Protein AF-A0A832YR66-F1 (afdb_monomer_lite)

pLDDT: mean 85.73, std 12.36, range [38.5, 96.75]

Organism: NCBI:txid155863

Secondary structure (DSSP, 8-state):
--EEHHHHHHHHHHHTT--BHHHHHHHS-TTHHHHHHHHHHTTSEEEETTEEEE-HHHHHHHHHHTTS-TTSS-SEEE-HHHHHHHHHHHHHS---HHHHHHHHTTTSEETTEE-HHHHHHHHHHHH----EEE-HHHHHHHHHS-SEEEHHHHHHHHHHTT--HHHHHHHHHTT-EEEPPPBTTB-EEEE-HHHHHHHHHHHH-SS--S-EEE-HHHHHHHHHT---HHHHHHTSB-SSSB-HHHHHHHHHHHHHTSPP---PPP---HHHHHHHHHHHHHHHHTTT-TT-PPPHHHHTTT-

Sequence (303 aa):
MFLKKRHLEILKLISKNIHNEELIKSKLPEEFNIRISELFILGFVELTGNDIIFTNVGKKMAELVENLPVEDIPDVFLNSEIIKIMDLLDKTGYVPEDWKNLLVERHLADSNGLTDVGKGILEVYKESHPVVYLTPDILDFVRNMPKIGLYDELITYKNTKKQGDNVLNALQAMRLLNISPKTEEGKAFATTKALNEVLKIASMVPRLSRVLILRKENLEALKGGHYSEEMIDSGFCTEEEITELGHSMINTYNEIGKECKEITPIYILEEEIKVLKTIEIIKEKYETNPEILPTYKEIKKRS

InterPro domains:
  IPR007548 Protein of unknown function DUF505 [PF04458] (1-301)

Foldseek 3Di:
DWDFLLLLVLLLCVVVVPFFQVVSCVVVVPCSVLSVVLCVQQVQWDDDPRGTHGDPLVVLLNVLSNPFPSVQAHRTLDFLALLVLLVCCVPQVDDDPVSQVNCVSNQQADPRTGDPSVVSVNVSVLPTQGKPKDDPLLLVLLLPQDAKDAVVVNVVSCVVVVHDCSSVSSCRSNVQKHWHHADPVGIMIHGFPLSVLSNVLSVVCVDDPDMQIGDPVNLVCLVVLNDDPVCVVSVQAPNGHGDPNVVSSNVSSVRSNDDPPDPDPDDADPVNVLLVVLQVVVCVVCVVPPPDDDDPVVSVVPD

Radius of gyration: 22.62 Å; chains: 1; bounding box: 69×39×55 Å

Structure (mmCIF, N/CA/C/O backbone):
data_AF-A0A832YR66-F1
#
_entry.id   AF-A0A832YR66-F1
#
loop_
_atom_site.group_PDB
_atom_site.id
_atom_site.type_symbol
_atom_site.label_atom_id
_atom_site.label_alt_id
_atom_site.label_comp_id
_atom_site.label_asym_id
_atom_site.label_entity_id
_atom_site.label_seq_id
_atom_site.pdbx_PDB_ins_code
_atom_site.Cartn_x
_atom_site.Cartn_y
_atom_site.Cartn_z
_atom_site.occupancy
_atom_site.B_iso_or_equiv
_atom_site.auth_seq_id
_atom_site.auth_comp_id
_atom_site.auth_asym_id
_atom_site.auth_atom_id
_atom_site.pdbx_PDB_model_num
ATOM 1 N N . MET A 1 1 ? -0.534 2.285 1.973 1.00 88.81 1 MET A N 1
ATOM 2 C CA . MET A 1 1 ? 0.485 1.530 2.736 1.00 88.81 1 MET A CA 1
ATOM 3 C C . MET A 1 1 ? -0.157 0.255 3.243 1.00 88.81 1 MET A C 1
ATOM 5 O O . MET A 1 1 ? -1.328 0.292 3.608 1.00 88.81 1 MET A O 1
ATOM 9 N N . PHE A 1 2 ? 0.586 -0.848 3.244 1.00 93.56 2 PHE A N 1
ATOM 10 C CA . PHE A 1 2 ? 0.136 -2.134 3.766 1.00 93.56 2 PHE A CA 1
ATOM 11 C C . PHE A 1 2 ? 1.294 -2.804 4.505 1.00 93.56 2 PHE A C 1
ATOM 13 O O . PHE A 1 2 ? 2.346 -3.012 3.911 1.00 93.56 2 PHE A O 1
ATOM 20 N N . LEU A 1 3 ? 1.118 -3.128 5.785 1.00 95.38 3 LEU A N 1
ATOM 21 C CA . LEU A 1 3 ? 2.099 -3.849 6.582 1.00 95.38 3 LEU A CA 1
ATOM 22 C C . LEU A 1 3 ? 1.427 -4.950 7.404 1.00 95.38 3 LEU A C 1
ATOM 24 O O . LEU A 1 3 ? 0.488 -4.693 8.149 1.00 95.38 3 LEU A O 1
ATOM 28 N N . LYS A 1 4 ? 1.951 -6.169 7.320 1.00 95.62 4 LYS A N 1
ATOM 29 C CA . LYS A 1 4 ? 1.695 -7.248 8.258 1.00 95.62 4 LYS A CA 1
ATOM 30 C C . LYS A 1 4 ? 2.707 -7.287 9.397 1.00 95.62 4 LYS A C 1
ATOM 32 O O . LYS A 1 4 ? 3.822 -6.782 9.258 1.00 95.62 4 LYS A O 1
ATOM 37 N N . LYS A 1 5 ? 2.353 -8.009 10.457 1.00 94.75 5 LYS A N 1
ATOM 38 C CA . LYS A 1 5 ? 3.235 -8.429 11.550 1.00 94.75 5 LYS A CA 1
ATOM 39 C C . LYS A 1 5 ? 4.587 -8.942 11.040 1.00 94.75 5 LYS A C 1
ATOM 41 O O . LYS A 1 5 ? 5.629 -8.439 11.450 1.00 94.75 5 LYS A O 1
ATOM 46 N N . ARG A 1 6 ? 4.570 -9.843 10.049 1.00 93.94 6 ARG A N 1
ATOM 47 C CA . ARG A 1 6 ? 5.782 -10.415 9.432 1.00 93.94 6 ARG A CA 1
ATOM 48 C C . ARG A 1 6 ? 6.724 -9.361 8.837 1.00 93.94 6 ARG A C 1
ATOM 50 O O . ARG A 1 6 ? 7.936 -9.545 8.879 1.00 93.94 6 ARG A O 1
ATOM 57 N N . HIS A 1 7 ? 6.211 -8.241 8.320 1.00 95.50 7 HIS A N 1
ATOM 58 C CA . HIS A 1 7 ? 7.085 -7.157 7.858 1.00 95.50 7 HIS A CA 1
ATOM 59 C C . HIS A 1 7 ? 7.857 -6.531 9.007 1.00 95.50 7 HIS A C 1
ATOM 61 O O . HIS A 1 7 ? 9.044 -6.273 8.856 1.00 95.50 7 HIS A O 1
ATOM 67 N N . LEU A 1 8 ? 7.207 -6.308 10.150 1.00 95.00 8 LEU A N 1
ATOM 68 C CA . LEU A 1 8 ? 7.867 -5.714 11.310 1.00 95.00 8 LEU A CA 1
ATOM 69 C C . LEU A 1 8 ? 8.971 -6.631 11.837 1.00 95.00 8 LEU A C 1
ATOM 71 O O . LEU A 1 8 ? 10.051 -6.158 12.177 1.00 95.00 8 LEU A O 1
ATOM 75 N N . GLU A 1 9 ? 8.735 -7.943 11.842 1.00 93.19 9 GLU A N 1
ATOM 76 C CA . GLU A 1 9 ? 9.749 -8.940 12.202 1.00 93.19 9 GLU A CA 1
ATOM 77 C C . GLU A 1 9 ? 10.960 -8.884 11.259 1.00 93.19 9 GLU A C 1
ATOM 79 O O . GLU A 1 9 ? 12.100 -8.889 11.724 1.00 93.19 9 GLU A O 1
ATOM 84 N N . ILE A 1 10 ? 10.726 -8.763 9.945 1.00 93.31 10 ILE A N 1
ATOM 85 C CA . ILE A 1 10 ? 11.793 -8.595 8.948 1.00 93.31 10 ILE A CA 1
ATOM 86 C C . ILE A 1 10 ? 12.562 -7.291 9.196 1.00 93.31 10 ILE A C 1
ATOM 88 O O . ILE A 1 10 ? 13.788 -7.333 9.293 1.00 93.31 10 ILE A O 1
ATOM 92 N N . LEU A 1 11 ? 11.872 -6.155 9.369 1.00 93.62 11 LEU A N 1
ATOM 93 C CA . LEU A 1 11 ? 12.506 -4.864 9.672 1.00 93.62 11 LEU A CA 1
ATOM 94 C C . LEU A 1 11 ? 13.390 -4.967 10.928 1.00 93.62 11 LEU A C 1
ATOM 96 O O . LEU A 1 11 ? 14.554 -4.578 10.899 1.00 93.62 11 LEU A O 1
ATOM 100 N N . LYS A 1 12 ? 12.891 -5.584 12.006 1.00 91.94 12 LYS A N 1
ATOM 101 C CA . LYS A 1 12 ? 13.664 -5.801 13.241 1.00 91.94 12 LYS A CA 1
ATOM 102 C C . LYS A 1 12 ? 14.898 -6.677 13.039 1.00 91.94 12 LYS A C 1
ATOM 104 O O . LYS A 1 12 ? 15.911 -6.451 13.698 1.00 91.94 12 LYS A O 1
ATOM 109 N N . LEU A 1 13 ? 14.828 -7.700 12.185 1.00 89.81 13 LEU A N 1
ATOM 110 C CA . LEU A 1 13 ? 15.989 -8.545 11.890 1.00 89.81 13 LEU A CA 1
ATOM 111 C C . LEU A 1 13 ? 17.048 -7.791 11.087 1.00 89.81 13 LEU A C 1
ATOM 113 O O . LEU A 1 13 ? 18.229 -7.907 11.419 1.00 89.81 13 LEU A O 1
ATOM 117 N N . ILE A 1 14 ? 16.639 -6.986 10.104 1.00 88.44 14 ILE A N 1
ATOM 118 C CA . ILE A 1 14 ? 17.564 -6.158 9.317 1.00 88.44 14 ILE A CA 1
ATOM 119 C C . ILE A 1 14 ? 18.265 -5.137 10.228 1.00 88.44 14 ILE A C 1
ATOM 121 O O . ILE A 1 14 ? 19.487 -5.008 10.162 1.00 88.44 14 ILE A O 1
ATOM 125 N N . SER A 1 15 ? 17.541 -4.491 11.155 1.00 85.44 15 SER A N 1
ATOM 126 C CA . SER A 1 15 ? 18.120 -3.541 12.129 1.00 85.44 15 SER A CA 1
ATOM 127 C C . SER A 1 15 ? 19.163 -4.156 13.060 1.00 85.44 15 SER A C 1
ATOM 129 O O . SER A 1 15 ? 20.032 -3.452 13.565 1.00 85.44 15 SER A O 1
ATOM 131 N N . LYS A 1 16 ? 19.142 -5.478 13.260 1.00 83.56 16 LYS A N 1
ATOM 132 C CA . LYS A 1 16 ? 20.162 -6.213 14.029 1.00 83.56 16 LYS A CA 1
ATOM 133 C C . LYS A 1 16 ? 21.406 -6.551 13.188 1.00 83.56 16 LYS A C 1
ATOM 135 O O . LYS A 1 16 ? 22.105 -7.515 13.495 1.00 83.56 16 LYS A O 1
ATOM 140 N N . ASN A 1 17 ? 21.677 -5.764 12.142 1.00 69.94 17 ASN A N 1
ATOM 141 C CA . ASN A 1 17 ? 22.765 -5.918 11.168 1.00 69.94 17 ASN A CA 1
ATOM 142 C C . ASN A 1 17 ? 22.741 -7.241 10.383 1.00 69.94 17 ASN A C 1
ATOM 144 O O . ASN A 1 17 ? 23.784 -7.752 9.971 1.00 69.94 17 ASN A O 1
ATOM 148 N N . ILE A 1 18 ? 21.556 -7.819 10.166 1.00 71.50 18 ILE A N 1
ATOM 149 C CA . ILE A 1 18 ? 21.391 -8.972 9.277 1.00 71.50 18 ILE A CA 1
ATOM 150 C C . ILE A 1 18 ? 20.929 -8.447 7.921 1.00 71.50 18 ILE A C 1
ATOM 152 O O . ILE A 1 18 ? 19.736 -8.316 7.680 1.00 71.50 18 ILE A O 1
ATOM 156 N N . HIS A 1 19 ? 21.877 -8.141 7.040 1.00 78.94 19 HIS A N 1
ATOM 157 C CA . HIS A 1 19 ? 21.576 -7.619 5.699 1.00 78.94 19 HIS A CA 1
ATOM 158 C C . HIS A 1 19 ? 21.453 -8.716 4.638 1.00 78.94 19 HIS A C 1
ATOM 160 O O . HIS A 1 19 ? 20.963 -8.458 3.550 1.00 78.94 19 HIS A O 1
ATOM 166 N N . ASN A 1 20 ? 21.863 -9.944 4.955 1.00 84.69 20 ASN A N 1
ATOM 167 C CA . ASN A 1 20 ? 21.845 -11.056 4.014 1.00 84.69 20 ASN A CA 1
ATOM 168 C C . ASN A 1 20 ? 20.441 -11.673 3.902 1.00 84.69 20 ASN A C 1
ATOM 170 O O . ASN A 1 20 ? 19.913 -12.196 4.888 1.00 84.69 20 ASN A O 1
ATOM 174 N N . GLU A 1 21 ? 19.872 -11.655 2.699 1.00 84.94 21 GLU A N 1
ATOM 175 C CA . GLU A 1 21 ? 18.514 -12.118 2.403 1.00 84.94 21 GLU A CA 1
ATOM 176 C C . GLU A 1 21 ? 18.282 -13.575 2.823 1.00 84.94 21 GLU A C 1
ATOM 178 O O . GLU A 1 21 ? 17.361 -13.868 3.587 1.00 84.94 21 GLU A O 1
ATOM 183 N N . GLU A 1 22 ? 19.156 -14.484 2.392 1.00 85.50 22 GLU A N 1
ATOM 184 C CA . GLU A 1 22 ? 19.060 -15.917 2.693 1.00 85.50 22 GLU A CA 1
ATOM 185 C C . GLU A 1 22 ? 19.132 -16.204 4.201 1.00 85.50 22 GLU A C 1
ATOM 187 O O . GLU A 1 22 ? 18.410 -17.061 4.716 1.00 85.50 22 GLU A O 1
ATOM 192 N N . LEU A 1 23 ? 19.930 -15.438 4.953 1.00 85.44 23 LEU A N 1
ATOM 193 C CA . LEU A 1 23 ? 19.985 -15.569 6.407 1.00 85.44 23 LEU A CA 1
ATOM 194 C C . LEU A 1 23 ? 18.674 -15.128 7.075 1.00 85.44 23 LEU A C 1
ATOM 196 O O . LEU A 1 23 ? 18.221 -15.791 8.011 1.00 85.44 23 LEU A O 1
ATOM 200 N N . ILE A 1 24 ? 18.038 -14.051 6.611 1.00 86.06 24 ILE A N 1
ATOM 201 C CA . ILE A 1 24 ? 16.742 -13.609 7.156 1.00 86.06 24 ILE A CA 1
ATOM 202 C C . ILE A 1 24 ? 15.652 -14.613 6.790 1.00 86.06 24 ILE A C 1
ATOM 204 O O . ILE A 1 24 ? 14.900 -15.053 7.661 1.00 86.06 24 ILE A O 1
ATOM 208 N N . LYS A 1 25 ? 15.619 -15.043 5.531 1.00 89.56 25 LYS A N 1
ATOM 209 C CA . LYS A 1 25 ? 14.696 -16.055 5.016 1.00 89.56 25 LYS A CA 1
ATOM 210 C C . LYS A 1 25 ? 14.813 -17.380 5.763 1.00 89.56 25 LYS A C 1
ATOM 212 O O . LYS A 1 25 ? 13.798 -17.995 6.059 1.00 89.56 25 LYS A O 1
ATOM 217 N N . SER A 1 26 ? 16.019 -17.797 6.155 1.00 89.31 26 SER A N 1
ATOM 218 C CA . SER A 1 26 ? 16.206 -19.003 6.977 1.00 89.31 26 SER A CA 1
ATOM 219 C C . SER A 1 26 ? 15.534 -18.907 8.355 1.00 89.31 26 SER A C 1
ATOM 221 O O . SER A 1 26 ? 15.111 -19.922 8.905 1.00 89.31 26 SER A O 1
ATOM 223 N N . LYS A 1 27 ? 15.408 -17.692 8.907 1.00 89.44 27 LYS A N 1
ATOM 224 C CA . LYS A 1 27 ? 14.763 -17.431 10.204 1.00 89.44 27 LYS A CA 1
ATOM 225 C C . LYS A 1 27 ? 13.258 -17.214 10.075 1.00 89.44 27 LYS A C 1
ATOM 227 O O . LYS A 1 27 ? 12.519 -17.594 10.976 1.00 89.44 27 LYS A O 1
ATOM 232 N N . LEU A 1 28 ? 12.817 -16.598 8.979 1.00 90.06 28 LEU A N 1
ATOM 233 C CA . LEU A 1 28 ? 11.418 -16.277 8.696 1.00 90.06 28 LEU A CA 1
ATOM 234 C C . LEU A 1 28 ? 11.040 -16.761 7.284 1.00 90.06 28 LEU A C 1
ATOM 236 O O . LEU A 1 28 ? 10.852 -15.928 6.404 1.00 90.06 28 LEU A O 1
ATOM 240 N N . PRO A 1 29 ? 10.943 -18.080 7.030 1.00 88.12 29 PRO A N 1
ATOM 241 C CA . PRO A 1 29 ? 10.794 -18.605 5.667 1.00 88.12 29 PRO A CA 1
ATOM 242 C C . PRO A 1 29 ? 9.402 -18.379 5.070 1.00 88.12 29 PRO A C 1
ATOM 244 O O . PRO A 1 29 ? 9.247 -18.272 3.852 1.00 88.12 29 PRO A O 1
ATOM 247 N N . GLU A 1 30 ? 8.377 -18.319 5.915 1.00 87.31 30 GLU A N 1
ATOM 248 C CA . GLU A 1 30 ? 6.987 -18.214 5.485 1.00 87.31 30 GLU A CA 1
ATOM 249 C C . GLU A 1 30 ? 6.711 -16.879 4.795 1.00 87.31 30 GLU A C 1
ATOM 251 O O . GLU A 1 30 ? 6.873 -15.808 5.381 1.00 87.31 30 GLU A O 1
ATOM 256 N N . GLU A 1 31 ? 6.274 -16.963 3.536 1.00 85.81 31 GLU A N 1
ATOM 257 C CA . GLU A 1 31 ? 5.926 -15.821 2.683 1.00 85.81 31 GLU A CA 1
ATOM 258 C C . GLU A 1 31 ? 7.044 -14.779 2.500 1.00 85.81 31 GLU A C 1
ATOM 260 O O . GLU A 1 31 ? 6.784 -13.705 1.959 1.00 85.81 31 GLU A O 1
ATOM 265 N N . PHE A 1 32 ? 8.289 -15.080 2.887 1.00 90.19 32 PHE A N 1
ATOM 266 C CA . PHE A 1 32 ? 9.390 -14.114 2.937 1.00 90.19 32 PHE A CA 1
ATOM 267 C C . PHE A 1 32 ? 9.542 -13.302 1.647 1.00 90.19 32 PHE A C 1
ATOM 269 O O . PHE A 1 32 ? 9.526 -12.076 1.684 1.00 90.19 32 PHE A O 1
ATOM 276 N N . ASN A 1 33 ? 9.594 -13.985 0.499 1.00 89.62 33 ASN A N 1
ATOM 277 C CA . ASN A 1 33 ? 9.766 -13.351 -0.811 1.00 89.62 33 ASN A CA 1
ATOM 278 C C . ASN A 1 33 ? 8.632 -12.361 -1.139 1.00 89.62 33 ASN A C 1
ATOM 280 O O . ASN A 1 33 ? 8.855 -11.335 -1.780 1.00 89.62 33 ASN A O 1
ATOM 284 N N . ILE A 1 34 ? 7.406 -12.652 -0.691 1.00 90.00 34 ILE A N 1
ATOM 285 C CA . ILE A 1 34 ? 6.258 -11.754 -0.868 1.00 90.00 34 ILE A CA 1
ATOM 286 C C . ILE A 1 34 ? 6.436 -10.534 0.037 1.00 90.00 34 ILE A C 1
ATOM 288 O O . ILE A 1 34 ? 6.297 -9.402 -0.416 1.00 90.00 34 ILE A O 1
ATOM 292 N N . ARG A 1 35 ? 6.798 -10.759 1.303 1.00 93.69 35 ARG A N 1
ATOM 293 C CA . ARG A 1 35 ? 6.939 -9.708 2.319 1.00 93.69 35 ARG A CA 1
ATOM 294 C C . ARG A 1 35 ? 8.098 -8.761 2.028 1.00 93.69 35 ARG A C 1
ATOM 296 O O . ARG A 1 35 ? 7.949 -7.551 2.175 1.00 93.69 35 ARG A O 1
ATOM 303 N N . ILE A 1 36 ? 9.228 -9.277 1.553 1.00 92.12 36 ILE A N 1
ATOM 304 C CA . ILE A 1 36 ? 10.354 -8.436 1.145 1.00 92.12 36 ILE A CA 1
ATOM 305 C C . ILE A 1 36 ? 10.024 -7.627 -0.117 1.00 92.12 36 ILE A C 1
ATOM 307 O O . ILE A 1 36 ? 10.365 -6.449 -0.188 1.00 92.12 36 ILE A O 1
ATOM 311 N N . SER A 1 37 ? 9.269 -8.206 -1.060 1.00 90.38 37 SER A N 1
ATOM 312 C CA . SER A 1 37 ? 8.777 -7.472 -2.232 1.00 90.38 37 SER A CA 1
ATOM 313 C C . SER A 1 37 ? 7.817 -6.352 -1.827 1.00 90.38 37 SER A C 1
ATOM 315 O O . SER A 1 37 ? 7.929 -5.241 -2.328 1.00 90.38 37 SER A O 1
ATOM 317 N N . GLU A 1 38 ? 6.904 -6.595 -0.884 1.00 92.62 38 GLU A N 1
ATOM 318 C CA . GLU A 1 38 ? 6.004 -5.563 -0.349 1.00 92.62 38 GLU A CA 1
ATOM 319 C C . GLU A 1 38 ? 6.785 -4.434 0.363 1.00 92.62 38 GLU A C 1
ATOM 321 O O . GLU A 1 38 ? 6.473 -3.259 0.165 1.00 92.62 38 GLU A O 1
ATOM 326 N N . LEU A 1 39 ? 7.850 -4.753 1.113 1.00 93.88 39 LEU A N 1
ATOM 327 C CA . LEU A 1 39 ? 8.756 -3.758 1.714 1.00 93.88 39 LEU A CA 1
ATOM 328 C C . LEU A 1 39 ? 9.538 -2.947 0.666 1.00 93.88 39 LEU A C 1
ATOM 330 O O . LEU A 1 39 ? 9.722 -1.739 0.840 1.00 93.88 39 LEU A O 1
ATOM 334 N N . PHE A 1 40 ? 9.966 -3.588 -0.423 1.00 92.31 40 PHE A N 1
ATOM 335 C CA . PHE A 1 40 ? 10.593 -2.920 -1.566 1.00 92.31 40 PHE A CA 1
ATOM 336 C C . PHE A 1 40 ? 9.607 -1.970 -2.262 1.00 92.31 40 PHE A C 1
ATOM 338 O O . PHE A 1 40 ? 9.937 -0.814 -2.515 1.00 92.31 40 PHE A O 1
ATOM 345 N N . ILE A 1 41 ? 8.362 -2.406 -2.488 1.00 91.56 41 ILE A N 1
ATOM 346 C CA . ILE A 1 41 ? 7.292 -1.577 -3.069 1.00 91.56 41 ILE A CA 1
ATOM 347 C C . ILE A 1 41 ? 7.023 -0.338 -2.213 1.00 91.56 41 ILE A C 1
ATOM 349 O O . ILE A 1 41 ? 6.832 0.752 -2.745 1.00 91.56 41 ILE A O 1
ATOM 353 N N . LEU A 1 42 ? 7.027 -0.477 -0.886 1.00 90.81 42 LEU A N 1
ATOM 354 C CA . LEU A 1 42 ? 6.870 0.655 0.034 1.00 90.81 42 LEU A CA 1
ATOM 355 C C . LEU A 1 42 ? 8.061 1.628 0.018 1.00 90.81 42 LEU A C 1
ATOM 357 O O . LEU A 1 42 ? 7.956 2.710 0.594 1.00 90.81 42 LEU A O 1
ATOM 361 N N . GLY A 1 43 ? 9.173 1.259 -0.622 1.00 89.44 43 GLY A N 1
ATOM 362 C CA . GLY A 1 43 ? 10.406 2.038 -0.642 1.00 89.44 43 GLY A CA 1
ATOM 363 C C . GLY A 1 43 ? 11.164 1.991 0.684 1.00 89.44 43 GLY A C 1
ATOM 364 O O . GLY A 1 43 ? 11.905 2.921 0.987 1.00 89.44 43 GLY A O 1
ATOM 365 N N . PHE A 1 44 ? 10.961 0.960 1.511 1.00 92.56 44 PHE A N 1
ATOM 366 C CA . PHE A 1 44 ? 11.662 0.812 2.796 1.00 92.56 44 PHE A CA 1
ATOM 367 C C . PHE A 1 44 ? 13.006 0.106 2.643 1.00 92.56 44 PHE A C 1
ATOM 369 O O . PHE A 1 44 ? 13.942 0.377 3.395 1.00 92.56 44 PHE A O 1
ATOM 376 N N . VAL A 1 45 ? 13.114 -0.788 1.666 1.00 92.25 45 VAL A N 1
ATOM 377 C CA . VAL A 1 45 ? 14.344 -1.528 1.393 1.00 92.25 45 VAL A CA 1
ATOM 378 C C . VAL A 1 45 ? 14.696 -1.468 -0.083 1.00 92.25 45 VAL A C 1
ATOM 380 O O . VAL A 1 45 ? 13.815 -1.386 -0.936 1.00 92.25 45 VAL A O 1
ATOM 383 N N . GLU A 1 46 ? 15.986 -1.560 -0.366 1.00 89.69 46 GLU A N 1
ATOM 384 C CA . GLU A 1 46 ? 16.543 -1.870 -1.674 1.00 89.69 46 GLU A CA 1
ATOM 385 C C . GLU A 1 46 ? 17.120 -3.283 -1.654 1.00 89.69 46 GLU A C 1
ATOM 387 O O . GLU A 1 46 ? 17.684 -3.724 -0.650 1.00 89.69 46 GLU A O 1
ATOM 392 N N . LEU A 1 47 ? 16.960 -3.984 -2.775 1.00 87.44 47 LEU A N 1
ATOM 393 C CA . LEU A 1 47 ? 17.464 -5.337 -2.973 1.00 87.44 47 LEU A CA 1
ATOM 394 C C . LEU A 1 47 ? 18.627 -5.269 -3.962 1.00 87.44 47 LEU A C 1
ATOM 396 O O . LEU A 1 47 ? 18.423 -4.935 -5.133 1.00 87.44 47 LEU A O 1
ATOM 400 N N . THR A 1 48 ? 19.832 -5.571 -3.483 1.00 83.06 48 THR A N 1
ATOM 401 C CA . THR A 1 48 ? 21.069 -5.524 -4.271 1.00 83.06 48 THR A CA 1
ATOM 402 C C . THR A 1 48 ? 21.760 -6.877 -4.184 1.00 83.06 48 THR A C 1
ATOM 404 O O . THR A 1 48 ? 22.443 -7.189 -3.211 1.00 83.06 48 THR A O 1
ATOM 407 N N . GLY A 1 49 ? 21.572 -7.713 -5.206 1.00 82.06 49 GLY A N 1
ATOM 408 C CA . GLY A 1 49 ? 22.052 -9.093 -5.171 1.00 82.06 49 GLY A CA 1
ATOM 409 C C . GLY A 1 49 ? 21.361 -9.877 -4.056 1.00 82.06 49 GLY A C 1
ATOM 410 O O . GLY A 1 49 ? 20.159 -10.092 -4.130 1.00 82.06 49 GLY A O 1
ATOM 411 N N . ASN A 1 50 ? 22.125 -10.293 -3.044 1.00 84.62 50 ASN A N 1
ATOM 412 C CA . ASN A 1 50 ? 21.618 -11.015 -1.871 1.00 84.62 50 ASN A CA 1
ATOM 413 C C . ASN A 1 50 ? 21.566 -10.136 -0.607 1.00 84.62 50 ASN A C 1
ATOM 415 O O . ASN A 1 50 ? 21.374 -10.654 0.497 1.00 84.62 50 ASN A O 1
ATOM 419 N N . ASP A 1 51 ? 21.799 -8.830 -0.758 1.00 87.62 51 ASP A N 1
ATOM 420 C CA . ASP A 1 51 ? 21.791 -7.866 0.333 1.00 87.62 51 ASP A CA 1
ATOM 421 C C . ASP A 1 51 ? 20.501 -7.038 0.329 1.00 87.62 51 ASP A C 1
ATOM 423 O O . ASP A 1 51 ? 20.025 -6.572 -0.711 1.00 87.62 51 ASP A O 1
ATOM 427 N N . ILE A 1 52 ? 19.967 -6.826 1.530 1.00 90.19 52 ILE A N 1
ATOM 428 C CA . ILE A 1 52 ? 18.809 -5.989 1.825 1.00 90.19 52 ILE A CA 1
ATOM 429 C C . ILE A 1 52 ? 19.304 -4.744 2.559 1.00 90.19 52 ILE A C 1
ATOM 431 O O . ILE A 1 52 ? 19.797 -4.812 3.693 1.00 90.19 52 ILE A O 1
ATOM 435 N N . ILE A 1 53 ? 19.142 -3.589 1.919 1.00 90.56 53 ILE A N 1
ATOM 436 C CA . ILE A 1 53 ? 19.631 -2.303 2.419 1.00 90.56 53 ILE A CA 1
ATOM 437 C C . ILE A 1 53 ? 18.439 -1.421 2.771 1.00 90.56 53 ILE A C 1
ATOM 439 O O . ILE A 1 53 ? 17.516 -1.271 1.976 1.00 90.56 53 ILE A O 1
ATOM 443 N N . PHE A 1 54 ? 18.449 -0.805 3.954 1.00 91.56 54 PHE A N 1
ATOM 444 C CA . PHE A 1 54 ? 17.421 0.173 4.296 1.00 91.56 54 PHE A CA 1
ATOM 445 C C . PHE A 1 54 ? 17.595 1.480 3.530 1.00 91.56 54 PHE A C 1
ATOM 447 O O . PHE A 1 54 ? 18.669 2.088 3.557 1.00 91.56 54 PHE A O 1
ATOM 454 N N . THR A 1 55 ? 16.490 1.979 2.985 1.00 89.50 55 THR A N 1
ATOM 455 C CA . THR A 1 55 ? 16.376 3.386 2.595 1.00 89.50 55 THR A CA 1
ATOM 456 C C . THR A 1 55 ? 16.289 4.270 3.846 1.00 89.50 55 THR A C 1
ATOM 458 O O . THR A 1 55 ? 16.071 3.784 4.958 1.00 89.50 55 THR A O 1
ATOM 461 N N . ASN A 1 56 ? 16.404 5.592 3.693 1.00 88.50 56 ASN A N 1
ATOM 462 C CA . ASN A 1 56 ? 16.239 6.520 4.822 1.00 88.50 56 ASN A CA 1
ATOM 463 C C . ASN A 1 56 ? 14.867 6.375 5.500 1.00 88.50 56 ASN A C 1
ATOM 465 O O . ASN A 1 56 ? 14.771 6.372 6.725 1.00 88.50 56 ASN A O 1
ATOM 469 N N . VAL A 1 57 ? 13.816 6.191 4.698 1.00 88.50 57 VAL A N 1
ATOM 470 C CA . VAL A 1 57 ? 12.453 5.977 5.193 1.00 88.50 57 VAL A CA 1
ATOM 471 C C . VAL A 1 57 ? 12.331 4.614 5.882 1.00 88.50 57 VAL A C 1
ATOM 473 O O . VAL A 1 57 ? 11.696 4.510 6.929 1.00 88.50 57 VAL A O 1
ATOM 476 N N . GLY A 1 58 ? 12.989 3.581 5.347 1.00 91.50 58 GLY A N 1
ATOM 477 C CA . GLY A 1 58 ? 13.059 2.263 5.974 1.00 91.50 58 GLY A CA 1
ATOM 478 C C . GLY A 1 58 ? 13.733 2.276 7.342 1.00 91.50 58 GLY A C 1
ATOM 479 O O . GLY A 1 58 ? 13.216 1.654 8.264 1.00 91.50 58 GLY A O 1
ATOM 480 N N . LYS A 1 59 ? 14.831 3.031 7.504 1.00 92.38 59 LYS A N 1
ATOM 481 C CA . LYS A 1 59 ? 15.498 3.215 8.808 1.00 92.38 59 LYS A CA 1
ATOM 482 C C . LYS A 1 59 ? 14.560 3.859 9.824 1.00 92.38 59 LYS A C 1
ATOM 484 O O . LYS A 1 59 ? 14.370 3.300 10.897 1.00 92.38 59 LYS A O 1
ATOM 489 N N . LYS A 1 60 ? 13.899 4.959 9.442 1.00 92.25 60 LYS A N 1
ATOM 490 C CA . LYS A 1 60 ? 12.911 5.653 10.287 1.00 92.25 60 LYS A CA 1
ATOM 491 C C . LYS A 1 60 ? 11.771 4.714 10.695 1.00 92.25 60 LYS A C 1
ATOM 493 O O . LYS A 1 60 ? 11.416 4.643 11.866 1.00 92.25 60 LYS A O 1
ATOM 498 N N . MET A 1 61 ? 11.240 3.924 9.756 1.00 93.56 61 MET A N 1
ATOM 499 C CA . MET A 1 61 ? 10.229 2.906 10.065 1.00 93.56 61 MET A CA 1
ATOM 500 C C . MET A 1 61 ? 10.761 1.846 11.038 1.00 93.56 61 MET A C 1
ATOM 502 O O . MET A 1 61 ? 10.053 1.454 11.962 1.00 93.56 61 MET A O 1
ATOM 506 N N . ALA A 1 62 ? 11.988 1.368 10.835 1.00 93.12 62 ALA A N 1
ATOM 507 C CA . ALA A 1 62 ? 12.584 0.324 11.657 1.00 93.12 62 ALA A CA 1
ATOM 508 C C . ALA A 1 62 ? 12.842 0.790 13.102 1.00 93.12 62 ALA A C 1
ATOM 510 O O . ALA A 1 62 ? 12.588 0.026 14.031 1.00 93.12 62 ALA A O 1
ATOM 511 N N . GLU A 1 63 ? 13.267 2.042 13.287 1.00 93.62 63 GLU A N 1
ATOM 512 C CA . GLU A 1 63 ? 13.409 2.699 14.596 1.00 93.62 63 GLU A CA 1
ATOM 513 C C . GLU A 1 63 ? 12.061 2.795 15.326 1.00 93.62 63 GLU A C 1
ATOM 515 O O . GLU A 1 63 ? 11.954 2.420 16.493 1.00 93.62 63 GLU A O 1
ATOM 520 N N . LEU A 1 64 ? 10.998 3.214 14.627 1.00 92.56 64 LEU A N 1
ATOM 521 C CA . LEU A 1 64 ? 9.655 3.336 15.209 1.00 92.56 64 LEU A CA 1
ATOM 522 C C . LEU A 1 64 ? 9.102 2.001 15.719 1.00 92.56 64 LEU A C 1
ATOM 524 O O . LEU A 1 64 ? 8.378 1.970 16.714 1.00 92.56 64 LEU A O 1
ATOM 528 N N . VAL A 1 65 ? 9.420 0.895 15.042 1.00 90.75 65 VAL A N 1
ATOM 529 C CA . VAL A 1 65 ? 8.881 -0.428 15.391 1.00 90.75 65 VAL A CA 1
ATOM 530 C C . VAL A 1 65 ? 9.808 -1.253 16.272 1.00 90.75 65 VAL A C 1
ATOM 532 O O . VAL A 1 65 ? 9.389 -2.317 16.720 1.00 90.75 65 VAL A O 1
ATOM 535 N N . GLU A 1 66 ? 11.029 -0.793 16.560 1.00 88.62 66 GLU A N 1
ATOM 536 C CA . GLU A 1 66 ? 12.051 -1.547 17.301 1.00 88.62 66 GLU A CA 1
ATOM 537 C C . GLU A 1 66 ? 11.513 -2.098 18.631 1.00 88.62 66 GLU A C 1
ATOM 539 O O . GLU A 1 66 ? 11.607 -3.302 18.901 1.00 88.62 66 GLU A O 1
ATOM 544 N N . ASN A 1 67 ? 10.846 -1.237 19.402 1.00 84.75 67 ASN A N 1
ATOM 545 C CA . ASN A 1 67 ? 10.312 -1.552 20.729 1.00 84.75 67 ASN A CA 1
ATOM 546 C C . ASN A 1 67 ? 8.847 -2.006 20.724 1.00 84.75 67 ASN A C 1
ATOM 548 O O . ASN A 1 67 ? 8.289 -2.295 21.779 1.00 84.75 67 ASN A O 1
ATOM 552 N N . LEU A 1 68 ? 8.210 -2.082 19.554 1.00 91.06 68 LEU A N 1
ATOM 553 C CA . LEU A 1 68 ? 6.809 -2.479 19.455 1.00 91.06 68 LEU A CA 1
ATOM 554 C C . LEU A 1 68 ? 6.668 -3.983 19.764 1.00 91.06 68 LEU A C 1
ATOM 556 O O . LEU A 1 68 ? 7.412 -4.767 19.168 1.00 91.06 68 LEU A O 1
ATOM 560 N N . PRO A 1 69 ? 5.768 -4.422 20.661 1.00 89.94 69 PRO A N 1
ATOM 561 C CA . PRO A 1 69 ? 5.556 -5.844 20.934 1.00 89.94 69 PRO A CA 1
ATOM 562 C C . PRO A 1 69 ? 4.818 -6.488 19.754 1.00 89.94 69 PRO A C 1
ATOM 564 O O . PRO A 1 69 ? 3.594 -6.479 19.659 1.00 89.94 69 PRO A O 1
ATOM 567 N N . VAL A 1 70 ? 5.582 -7.012 18.794 1.00 87.75 70 VAL A N 1
ATOM 568 C CA . VAL A 1 70 ? 5.057 -7.565 17.533 1.00 87.75 70 VAL A CA 1
ATOM 569 C C . VAL A 1 70 ? 4.225 -8.828 17.796 1.00 87.75 70 VAL A C 1
ATOM 571 O O . VAL A 1 70 ? 3.371 -9.211 17.000 1.00 87.75 70 VAL A O 1
ATOM 574 N N . GLU A 1 71 ? 4.439 -9.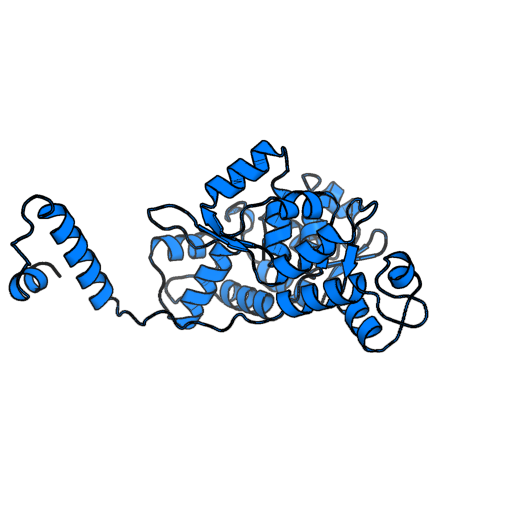476 18.933 1.00 86.94 71 GLU A N 1
ATOM 575 C CA . GLU A 1 71 ? 3.685 -10.623 19.415 1.00 86.94 71 GLU A CA 1
ATOM 576 C C . GLU A 1 71 ? 2.206 -10.286 19.645 1.00 86.94 71 GLU A C 1
ATOM 578 O O . GLU A 1 71 ? 1.363 -11.101 19.266 1.00 86.94 71 GLU A O 1
ATOM 583 N N . ASP A 1 72 ? 1.918 -9.076 20.132 1.00 90.00 72 ASP A N 1
ATOM 584 C CA . ASP A 1 72 ? 0.610 -8.660 20.657 1.00 90.00 72 ASP A CA 1
ATOM 585 C C . ASP A 1 72 ? -0.272 -7.920 19.634 1.00 90.00 72 ASP A C 1
ATOM 587 O O . ASP A 1 72 ? -1.425 -7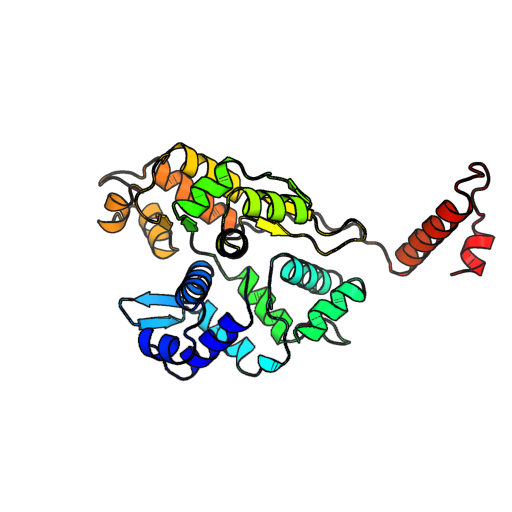.604 19.920 1.00 90.00 72 ASP A O 1
ATOM 591 N N . ILE A 1 73 ? 0.240 -7.665 18.426 1.00 93.88 73 ILE A N 1
ATOM 592 C CA . ILE A 1 73 ? -0.502 -6.964 17.369 1.00 93.88 73 ILE A CA 1
ATOM 593 C C . ILE A 1 73 ? -1.238 -7.921 16.413 1.00 93.88 73 ILE A C 1
ATOM 595 O O . ILE A 1 73 ? -0.798 -9.058 16.195 1.00 93.88 73 ILE A O 1
ATOM 599 N N . PRO A 1 74 ? -2.311 -7.453 15.744 1.00 94.31 74 PRO A N 1
ATOM 600 C CA . PRO A 1 74 ? -2.976 -8.203 14.678 1.00 94.31 74 PRO A CA 1
ATOM 601 C C . PRO A 1 74 ? -2.048 -8.543 13.497 1.00 94.31 74 PRO A C 1
ATOM 603 O O . PRO A 1 74 ? -1.116 -7.795 13.197 1.00 94.31 74 PRO A O 1
ATOM 606 N N . ASP A 1 75 ? -2.359 -9.619 12.751 1.00 94.25 75 ASP A N 1
ATOM 607 C CA . ASP A 1 75 ? -1.584 -10.018 11.555 1.00 94.25 75 ASP A CA 1
ATOM 608 C C . ASP A 1 75 ? -1.463 -8.872 10.545 1.00 94.25 75 ASP A C 1
ATOM 610 O O . ASP A 1 75 ? -0.371 -8.579 10.067 1.00 94.25 75 ASP A O 1
ATOM 614 N N . VAL A 1 76 ? -2.570 -8.180 10.256 1.00 94.75 76 VAL A N 1
ATOM 615 C CA . VAL A 1 76 ? -2.553 -6.936 9.477 1.00 94.75 76 VAL A CA 1
ATOM 616 C C . VAL A 1 76 ? -2.356 -5.765 10.434 1.00 94.75 76 VAL A C 1
ATOM 618 O O . VAL A 1 76 ? -3.296 -5.297 11.087 1.00 94.75 76 VAL A O 1
ATOM 621 N N . PHE A 1 77 ? -1.116 -5.286 10.481 1.00 96.06 77 PHE A N 1
ATOM 622 C CA . PHE A 1 77 ? -0.709 -4.155 11.298 1.00 96.06 77 PHE A CA 1
ATOM 623 C C . PHE A 1 77 ? -1.177 -2.830 10.690 1.00 96.06 77 PHE A C 1
ATOM 625 O O . PHE A 1 77 ? -1.879 -2.077 11.347 1.00 96.06 77 PHE A O 1
ATOM 632 N N . LEU A 1 78 ? -0.883 -2.564 9.416 1.00 95.19 78 LEU A N 1
ATOM 633 C CA . LEU A 1 78 ? -1.346 -1.370 8.706 1.00 95.19 78 LEU A CA 1
ATOM 634 C C . LEU A 1 78 ? -1.970 -1.750 7.370 1.00 95.19 78 LEU A C 1
ATOM 636 O O . LEU A 1 78 ? -1.470 -2.602 6.641 1.00 95.19 78 LEU A O 1
ATOM 640 N N . ASN A 1 79 ? -3.033 -1.054 7.010 1.00 94.56 79 ASN A N 1
ATOM 641 C CA . ASN A 1 79 ? -3.617 -1.053 5.677 1.00 94.56 79 ASN A CA 1
ATOM 642 C C . ASN A 1 79 ? -4.135 0.369 5.390 1.00 94.56 79 ASN A C 1
ATOM 644 O O . ASN A 1 79 ? -3.995 1.269 6.224 1.00 94.56 79 ASN A O 1
ATOM 648 N N . SER A 1 80 ? -4.743 0.599 4.228 1.00 91.38 80 SER A N 1
ATOM 649 C CA . SER A 1 80 ? -5.282 1.929 3.905 1.00 91.38 80 SER A CA 1
ATOM 650 C C . SER A 1 80 ? -6.369 2.405 4.881 1.00 91.38 80 SER A C 1
ATOM 652 O O . SER A 1 80 ? -6.477 3.604 5.118 1.00 91.38 80 SER A O 1
ATOM 654 N N . GLU A 1 81 ? -7.149 1.485 5.455 1.00 94.19 81 GLU A N 1
ATOM 655 C CA . GLU A 1 81 ? -8.185 1.796 6.448 1.00 94.19 81 GLU A CA 1
ATOM 656 C C . GLU A 1 81 ? -7.557 2.337 7.738 1.00 94.19 81 GLU A C 1
ATOM 658 O O . GLU A 1 81 ? -7.933 3.416 8.186 1.00 94.19 81 GLU A O 1
ATOM 663 N N . ILE A 1 82 ? -6.557 1.645 8.293 1.00 96.31 82 ILE A N 1
ATOM 664 C CA . ILE A 1 82 ? -5.881 2.061 9.528 1.00 96.31 82 ILE A CA 1
ATOM 665 C C . ILE A 1 82 ? -5.197 3.415 9.336 1.00 96.31 82 ILE A C 1
ATOM 667 O O . ILE A 1 82 ? -5.374 4.307 10.163 1.00 96.31 82 ILE A O 1
ATOM 671 N N . ILE A 1 83 ? -4.507 3.617 8.207 1.00 94.56 83 ILE A N 1
ATOM 672 C CA . ILE A 1 83 ? -3.911 4.919 7.870 1.00 94.56 83 ILE A CA 1
ATOM 673 C C . ILE A 1 83 ? -4.982 6.010 7.809 1.00 94.56 83 ILE A C 1
ATOM 675 O O . ILE A 1 83 ? -4.751 7.118 8.288 1.00 94.56 83 ILE A O 1
ATOM 679 N N . LYS A 1 84 ? -6.167 5.711 7.260 1.00 92.25 84 LYS A N 1
ATOM 680 C CA . LYS A 1 84 ? -7.243 6.699 7.186 1.00 92.25 84 LYS A CA 1
ATOM 681 C C . LYS A 1 84 ? -7.818 7.042 8.558 1.00 92.25 84 LYS A C 1
ATOM 683 O O . LYS A 1 84 ? -8.102 8.211 8.802 1.00 92.25 84 LYS A O 1
ATOM 688 N N . ILE A 1 85 ? -7.969 6.059 9.444 1.00 94.56 85 ILE A N 1
ATOM 689 C CA . ILE A 1 85 ? -8.410 6.286 10.828 1.00 94.56 85 ILE A CA 1
ATOM 690 C C . ILE A 1 85 ? -7.379 7.145 11.573 1.00 94.56 85 ILE A C 1
ATOM 692 O O . ILE A 1 85 ? -7.763 8.107 12.233 1.00 94.56 85 ILE A O 1
ATOM 696 N N . MET A 1 86 ? -6.082 6.852 11.427 1.00 95.69 86 MET A N 1
ATOM 697 C CA . MET A 1 86 ? -5.007 7.653 12.028 1.00 95.69 86 MET A CA 1
ATOM 698 C C . MET A 1 86 ? -5.012 9.095 11.516 1.00 95.69 86 MET A C 1
ATOM 700 O O . MET A 1 86 ? -4.965 10.019 12.317 1.00 95.69 86 MET A O 1
ATOM 704 N N . ASP A 1 87 ? -5.113 9.289 10.198 1.00 92.44 87 ASP A N 1
ATOM 705 C CA . ASP A 1 87 ? -5.187 10.612 9.564 1.00 92.44 87 ASP A CA 1
ATOM 706 C C . ASP A 1 87 ? -6.384 11.430 10.070 1.00 92.44 87 ASP A C 1
ATOM 708 O O . ASP A 1 87 ? -6.260 12.626 10.322 1.00 92.44 87 ASP A O 1
ATOM 712 N N . LEU A 1 88 ? -7.543 10.788 10.253 1.00 90.94 88 LEU A N 1
ATOM 713 C CA . LEU A 1 88 ? -8.716 11.437 10.837 1.00 90.94 88 LEU A CA 1
ATOM 714 C C . LEU A 1 88 ? -8.458 11.837 12.289 1.00 90.94 88 LEU A C 1
ATOM 716 O O . LEU A 1 88 ? -8.667 12.997 12.624 1.00 90.94 88 LEU A O 1
ATOM 720 N N . LEU A 1 89 ? -7.955 10.920 13.120 1.00 92.88 89 LEU A N 1
ATOM 721 C CA . LEU A 1 89 ? -7.665 11.197 14.527 1.00 92.88 89 LEU A CA 1
ATOM 722 C C . LEU A 1 89 ? -6.639 12.330 14.699 1.00 92.88 89 LEU A C 1
ATOM 724 O O . LEU A 1 89 ? -6.840 13.192 15.548 1.00 92.88 89 LEU A O 1
ATOM 728 N N . ASP A 1 90 ? -5.584 12.357 13.879 1.00 92.25 90 ASP A N 1
ATOM 729 C CA . ASP A 1 90 ? -4.555 13.412 13.869 1.00 92.25 90 ASP A CA 1
ATOM 730 C C . ASP A 1 90 ? -5.154 14.795 13.564 1.00 92.25 90 ASP A C 1
ATOM 732 O O . ASP A 1 90 ? -4.804 15.793 14.191 1.00 92.25 90 ASP A O 1
ATOM 736 N N . LYS A 1 91 ? -6.101 14.854 12.620 1.00 87.44 91 LYS A N 1
ATOM 737 C CA . LYS A 1 91 ? -6.697 16.109 12.138 1.00 87.44 91 LYS A CA 1
ATOM 738 C C . LYS A 1 91 ? -7.845 16.625 12.993 1.00 87.44 91 LYS A C 1
ATOM 740 O O . LYS A 1 91 ? -7.976 17.833 13.171 1.00 87.44 91 LYS A O 1
ATOM 745 N N . THR A 1 92 ? -8.727 15.739 13.443 1.00 85.62 92 THR A N 1
ATOM 746 C CA . THR A 1 92 ? -9.977 16.121 14.120 1.00 85.62 92 THR A CA 1
ATOM 747 C C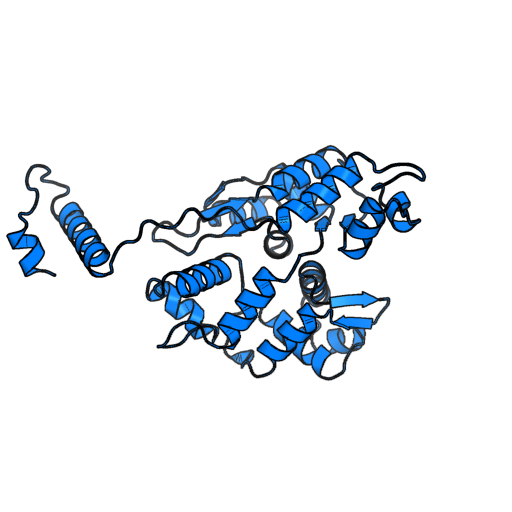 . THR A 1 92 ? -9.895 15.963 15.633 1.00 85.62 92 THR A C 1
ATOM 749 O O . THR A 1 92 ? -10.745 16.499 16.340 1.00 85.62 92 THR A O 1
ATOM 752 N N . GLY A 1 93 ? -8.918 15.204 16.138 1.00 85.94 93 GLY A N 1
ATOM 753 C CA . GLY A 1 93 ? -8.864 14.779 17.536 1.00 85.94 93 GLY A CA 1
ATOM 754 C C . GLY A 1 93 ? -9.926 13.738 17.906 1.00 85.94 93 GLY A C 1
ATOM 755 O O . GLY A 1 93 ? -10.029 13.377 19.076 1.00 85.94 93 GLY A O 1
ATOM 756 N N . TYR A 1 94 ? -10.714 13.244 16.940 1.00 86.19 94 TYR A N 1
ATOM 757 C CA . TYR A 1 94 ? -11.829 12.338 17.201 1.00 86.19 94 TYR A CA 1
ATOM 758 C C . TYR A 1 94 ? -12.042 11.296 16.098 1.00 86.19 94 TYR A C 1
ATOM 760 O O . TYR A 1 94 ? -12.154 11.617 14.913 1.00 86.19 94 TYR A O 1
ATOM 768 N N . VAL A 1 95 ? -12.211 10.044 16.522 1.00 90.00 95 VAL A N 1
ATOM 769 C CA . VAL A 1 95 ? -12.753 8.940 15.721 1.00 90.00 95 VAL A CA 1
ATOM 770 C C . VAL A 1 95 ? -13.715 8.120 16.592 1.00 90.00 95 VAL A C 1
ATOM 772 O O . VAL A 1 95 ? -13.560 8.127 17.815 1.00 90.00 95 VAL A O 1
ATOM 775 N N . PRO A 1 96 ? -14.692 7.403 16.005 1.00 90.12 96 PRO A N 1
ATOM 776 C CA . PRO A 1 96 ? -15.544 6.469 16.739 1.00 90.12 96 PRO A CA 1
ATOM 777 C C . PRO A 1 96 ? -14.741 5.478 17.591 1.00 90.12 96 PRO A C 1
ATOM 779 O O . PRO A 1 96 ? -13.666 5.039 17.183 1.00 90.12 96 PRO A O 1
ATOM 782 N N . GLU A 1 97 ? -15.294 5.076 18.738 1.00 89.38 97 GLU A N 1
ATOM 783 C CA . GLU A 1 97 ? -14.599 4.216 19.707 1.00 89.38 97 GLU A CA 1
ATOM 784 C C . GLU A 1 97 ? -14.148 2.881 19.099 1.00 89.38 97 GLU A C 1
ATOM 786 O O . GLU A 1 97 ? -13.019 2.453 19.314 1.00 89.38 97 GLU A O 1
ATOM 791 N N . ASP A 1 98 ? -14.972 2.267 18.246 1.00 90.88 98 ASP A N 1
ATOM 792 C CA . ASP A 1 98 ? -14.608 1.029 17.548 1.00 90.88 98 ASP A CA 1
ATOM 793 C C . ASP A 1 98 ? -13.363 1.206 16.669 1.00 90.88 98 ASP A C 1
ATOM 795 O O . ASP A 1 98 ? -12.505 0.328 16.608 1.00 90.88 98 ASP A O 1
ATOM 799 N N . TRP A 1 99 ? -13.221 2.362 16.014 1.00 94.50 99 TRP A N 1
ATOM 800 C CA . TRP A 1 99 ? -12.040 2.684 15.213 1.00 94.50 99 TRP A CA 1
ATOM 801 C C . TRP A 1 99 ? -10.841 3.035 16.095 1.00 94.50 99 TRP A C 1
ATOM 803 O O . TRP A 1 99 ? -9.713 2.673 15.764 1.00 94.50 99 TRP A O 1
ATOM 813 N N . LYS A 1 100 ? -11.069 3.702 17.233 1.00 94.81 100 LYS A N 1
ATOM 814 C CA . LYS A 1 100 ? -10.022 3.975 18.224 1.00 94.81 100 LYS A CA 1
ATOM 815 C C . LYS A 1 100 ? -9.448 2.674 18.783 1.00 94.81 100 LYS A C 1
ATOM 817 O O . LYS A 1 100 ? -8.229 2.534 18.839 1.00 94.81 100 LYS A O 1
ATOM 822 N N . ASN A 1 101 ? -10.297 1.698 19.097 1.00 94.81 101 ASN A N 1
ATOM 823 C CA . ASN A 1 101 ? -9.890 0.375 19.572 1.00 94.81 101 ASN A CA 1
ATOM 824 C C . ASN A 1 101 ? -8.979 -0.348 18.569 1.00 94.81 101 ASN A C 1
ATOM 826 O O . ASN A 1 101 ? -7.979 -0.933 18.980 1.00 94.81 101 ASN A O 1
ATOM 830 N N . LEU A 1 102 ? -9.240 -0.219 17.259 1.00 95.62 102 LEU A N 1
ATOM 831 C CA . LEU A 1 102 ? -8.343 -0.734 16.211 1.00 95.62 102 LEU A CA 1
ATOM 832 C C . LEU A 1 102 ? -6.948 -0.086 16.248 1.00 95.62 102 LEU A C 1
ATOM 834 O O . LEU A 1 102 ? -5.959 -0.726 15.892 1.00 95.62 102 LEU A O 1
ATOM 838 N N . LEU A 1 103 ? -6.833 1.183 16.637 1.00 96.75 103 LEU A N 1
ATOM 839 C CA . LEU A 1 103 ? -5.529 1.832 16.784 1.00 96.75 103 LEU A CA 1
ATOM 840 C C . LEU A 1 103 ? -4.835 1.422 18.088 1.00 96.75 103 LEU A C 1
ATOM 842 O O . LEU A 1 103 ? -3.624 1.200 18.088 1.00 96.75 103 LEU A O 1
ATOM 846 N N . VAL A 1 104 ? -5.593 1.287 19.178 1.00 96.38 104 VAL A N 1
ATOM 847 C CA . VAL A 1 104 ? -5.081 0.880 20.497 1.00 96.38 104 VAL A CA 1
ATOM 848 C C . VAL A 1 104 ? -4.520 -0.543 20.460 1.00 96.38 104 VAL A C 1
ATOM 850 O O . VAL A 1 104 ? -3.402 -0.750 20.923 1.00 96.38 104 VAL A O 1
ATOM 853 N N . GLU A 1 105 ? -5.211 -1.504 19.832 1.00 95.38 105 GLU A N 1
ATOM 854 C CA . GLU A 1 105 ? -4.716 -2.891 19.679 1.00 95.38 105 GLU A CA 1
ATOM 855 C C . GLU A 1 105 ? -3.417 -2.987 18.856 1.00 95.38 105 GLU A C 1
ATOM 857 O O . GLU A 1 105 ? -2.727 -4.000 18.870 1.00 95.38 105 GLU A O 1
ATOM 862 N N . ARG A 1 106 ? -3.077 -1.923 18.120 1.00 96.00 106 ARG A N 1
ATOM 863 C CA . ARG A 1 106 ? -1.848 -1.797 17.325 1.00 96.00 106 ARG A CA 1
ATOM 864 C C . ARG A 1 106 ? -0.799 -0.908 17.995 1.00 96.00 106 ARG A C 1
ATOM 866 O O . ARG A 1 106 ? 0.227 -0.634 17.382 1.00 96.00 106 ARG A O 1
ATOM 873 N N . HIS A 1 107 ? -1.047 -0.418 19.210 1.00 96.00 107 HIS A N 1
ATOM 874 C CA . HIS A 1 107 ? -0.205 0.568 19.902 1.00 96.00 107 HIS A CA 1
ATOM 875 C C . HIS A 1 107 ? -0.020 1.898 19.137 1.00 96.00 107 HIS A C 1
ATOM 877 O O . HIS A 1 107 ? 0.950 2.627 19.355 1.00 96.00 107 HIS A O 1
ATOM 883 N N . LEU A 1 108 ? -0.952 2.237 18.241 1.00 96.44 108 LEU A N 1
ATOM 884 C CA . LEU A 1 108 ? -0.918 3.454 17.416 1.00 96.44 108 LEU A CA 1
ATOM 885 C C . LEU A 1 108 ? -1.645 4.632 18.075 1.00 96.44 108 LEU A C 1
ATOM 887 O O . LEU A 1 108 ? -1.424 5.779 17.690 1.00 96.44 108 LEU A O 1
ATOM 891 N N . ALA A 1 109 ? -2.510 4.360 19.053 1.00 96.75 109 ALA A N 1
ATOM 892 C CA . ALA A 1 109 ? -3.237 5.367 19.814 1.00 96.75 109 ALA A CA 1
ATOM 893 C C . ALA A 1 109 ? -3.387 4.967 21.287 1.00 96.75 109 ALA A C 1
ATOM 895 O O . ALA A 1 109 ? -3.312 3.787 21.632 1.00 96.75 109 ALA A O 1
ATOM 896 N N . ASP A 1 110 ? -3.630 5.958 22.137 1.00 94.56 110 ASP A N 1
ATOM 897 C CA . ASP A 1 110 ? -3.947 5.818 23.555 1.00 94.56 110 ASP A CA 1
ATOM 898 C C . ASP A 1 110 ? -5.101 6.763 23.964 1.00 94.56 110 ASP A C 1
ATOM 900 O O . ASP A 1 110 ? -5.883 7.245 23.132 1.00 94.56 110 ASP A O 1
ATOM 904 N N . SER A 1 111 ? -5.259 7.020 25.266 1.00 89.50 111 SER A N 1
ATOM 905 C CA . SER A 1 111 ? -6.286 7.933 25.779 1.00 89.50 111 SER A CA 1
ATOM 906 C C . SER A 1 111 ? -6.144 9.368 25.260 1.00 89.50 111 SER A C 1
ATOM 908 O O . SER A 1 111 ? -7.153 10.062 25.168 1.00 89.50 111 SER A O 1
ATOM 910 N N . ASN A 1 112 ? -4.931 9.793 24.900 1.00 89.44 112 ASN A N 1
ATOM 911 C CA . ASN A 1 112 ? -4.572 11.155 24.509 1.00 89.44 112 ASN A CA 1
ATOM 912 C C . ASN A 1 112 ? -4.532 11.365 22.984 1.00 89.44 112 ASN A C 1
ATOM 914 O O . ASN A 1 112 ? -4.252 12.477 22.537 1.00 89.44 112 ASN A O 1
ATOM 918 N N . GLY A 1 113 ? -4.805 10.332 22.183 1.00 93.25 113 GLY A N 1
ATOM 919 C CA . GLY A 1 113 ? -4.781 10.395 20.719 1.00 93.25 113 GLY A CA 1
ATOM 920 C C . GLY A 1 113 ? -3.731 9.458 20.132 1.00 93.25 113 GLY A C 1
ATOM 921 O O . GLY A 1 113 ? -3.551 8.354 20.632 1.00 93.25 113 GLY A O 1
ATOM 922 N N . LEU A 1 114 ? -3.062 9.863 19.048 1.00 96.44 114 LEU A N 1
ATOM 923 C CA . LEU A 1 114 ? -1.987 9.062 18.453 1.00 96.44 114 LEU A CA 1
ATOM 924 C C . LEU A 1 114 ? -0.748 9.021 19.358 1.00 96.44 114 LEU A C 1
ATOM 926 O O . LEU A 1 114 ? -0.285 10.065 19.829 1.00 96.44 114 LEU A O 1
ATOM 930 N N . THR A 1 115 ? -0.177 7.826 19.525 1.00 95.81 115 THR A N 1
ATOM 931 C CA . THR A 1 115 ? 1.121 7.621 20.188 1.00 95.81 115 THR A CA 1
ATOM 932 C C . THR A 1 115 ? 2.262 8.169 19.325 1.00 95.81 115 THR A C 1
ATOM 934 O O . THR A 1 115 ? 2.068 8.476 18.146 1.00 95.81 115 THR A O 1
ATOM 937 N N . ASP A 1 116 ? 3.479 8.249 19.868 1.00 94.75 116 ASP A N 1
ATOM 938 C CA . ASP A 1 116 ? 4.664 8.647 19.088 1.00 94.75 116 ASP A CA 1
ATOM 939 C C . ASP A 1 116 ? 4.920 7.695 17.910 1.00 94.75 116 ASP A C 1
ATOM 941 O O . ASP A 1 116 ? 5.247 8.138 16.809 1.00 94.75 116 ASP A O 1
ATOM 945 N N . VAL A 1 117 ? 4.669 6.395 18.105 1.00 94.81 117 VAL A N 1
ATOM 946 C CA . VAL A 1 117 ? 4.714 5.393 17.030 1.00 94.81 117 VAL A CA 1
ATOM 947 C C . VAL A 1 117 ? 3.652 5.692 15.972 1.00 94.81 117 VAL A C 1
ATOM 949 O O . VAL A 1 117 ? 3.956 5.694 14.780 1.00 94.81 117 VAL A O 1
ATOM 952 N N . GLY A 1 118 ? 2.416 5.992 16.387 1.00 95.69 118 GLY A N 1
ATOM 953 C CA . GLY A 1 118 ? 1.335 6.363 15.473 1.00 95.69 118 GLY A CA 1
ATOM 954 C C . GLY A 1 118 ? 1.660 7.611 14.647 1.00 95.69 118 GLY A C 1
ATOM 955 O O . GLY A 1 118 ? 1.535 7.595 13.422 1.00 95.69 118 GLY A O 1
ATOM 956 N N . LYS A 1 119 ? 2.142 8.676 15.292 1.00 95.56 119 LYS A N 1
ATOM 957 C CA . LYS A 1 119 ? 2.547 9.920 14.616 1.00 95.56 119 LYS A CA 1
ATOM 958 C C . LYS A 1 119 ? 3.711 9.691 13.657 1.00 95.56 119 LYS A C 1
ATOM 960 O O . LYS A 1 119 ? 3.631 10.105 12.503 1.00 95.56 119 LYS A O 1
ATOM 965 N N . GLY A 1 120 ? 4.743 8.975 14.100 1.00 94.88 120 GLY A N 1
ATOM 966 C CA . GLY A 1 120 ? 5.902 8.649 13.272 1.00 94.88 120 GLY A CA 1
ATOM 967 C C . GLY A 1 120 ? 5.538 7.802 12.052 1.00 94.88 120 GLY A C 1
ATOM 968 O O . GLY A 1 120 ? 6.021 8.062 10.955 1.00 94.88 120 GLY A O 1
ATOM 969 N N . ILE A 1 121 ? 4.632 6.829 12.192 1.00 94.94 121 ILE A N 1
ATOM 970 C CA . ILE A 1 121 ? 4.141 6.030 11.057 1.00 94.94 121 ILE A CA 1
ATOM 971 C C . ILE A 1 121 ? 3.358 6.896 10.068 1.00 94.94 121 ILE A C 1
ATOM 973 O O . ILE A 1 121 ? 3.508 6.728 8.857 1.00 94.94 121 ILE A O 1
ATOM 977 N N . LEU A 1 122 ? 2.528 7.824 10.553 1.00 93.00 122 LEU A N 1
ATOM 978 C CA . LEU A 1 122 ? 1.787 8.735 9.682 1.00 93.00 122 LEU A CA 1
ATOM 979 C C . LEU A 1 122 ? 2.732 9.684 8.930 1.00 93.00 122 LEU A C 1
ATOM 981 O O . LEU A 1 122 ? 2.512 9.965 7.752 1.00 93.00 122 LEU A O 1
ATOM 985 N N . GLU A 1 123 ? 3.804 10.134 9.577 1.00 92.00 123 GLU A N 1
ATOM 986 C CA . GLU A 1 123 ? 4.877 10.909 8.952 1.00 92.00 123 GLU A CA 1
ATOM 987 C C . GLU A 1 123 ? 5.614 10.086 7.886 1.00 92.00 123 GLU A C 1
ATOM 989 O O . GLU A 1 123 ? 5.701 10.516 6.739 1.00 92.00 123 GLU A O 1
ATOM 994 N N . VAL A 1 124 ? 6.025 8.853 8.204 1.00 92.19 124 VAL A N 1
ATOM 995 C CA . VAL A 1 124 ? 6.608 7.904 7.238 1.00 92.19 124 VAL A CA 1
ATOM 996 C C . VAL A 1 124 ? 5.657 7.662 6.067 1.00 92.19 124 VAL A C 1
ATOM 998 O O . VAL A 1 124 ? 6.090 7.581 4.921 1.00 92.19 124 VAL A O 1
ATOM 1001 N N . TYR A 1 125 ? 4.348 7.570 6.301 1.00 90.75 125 TYR A N 1
ATOM 1002 C CA . TYR A 1 125 ? 3.365 7.478 5.226 1.00 90.75 125 TYR A CA 1
ATOM 1003 C C . TYR A 1 125 ? 3.348 8.742 4.353 1.00 90.75 125 TYR A C 1
ATOM 1005 O O . TYR A 1 125 ? 3.340 8.627 3.132 1.00 90.75 125 TYR A O 1
ATOM 1013 N N . LYS A 1 126 ? 3.387 9.943 4.927 1.00 87.00 126 LYS A N 1
ATOM 1014 C CA . LYS A 1 126 ? 3.409 11.196 4.151 1.00 87.00 126 LYS A CA 1
ATOM 1015 C C . LYS A 1 126 ? 4.713 11.358 3.352 1.00 87.00 126 LYS A C 1
ATOM 1017 O O . LYS A 1 126 ? 4.667 11.751 2.192 1.00 87.00 126 LYS A O 1
ATOM 1022 N N . GLU A 1 127 ? 5.852 10.986 3.935 1.00 84.62 127 GLU A N 1
ATOM 1023 C CA . GLU A 1 127 ? 7.185 11.106 3.322 1.00 84.62 127 GLU A CA 1
ATOM 1024 C C . GLU A 1 127 ? 7.507 9.985 2.324 1.00 84.62 127 GLU A C 1
ATOM 1026 O O . GLU A 1 127 ? 8.236 10.202 1.354 1.00 84.62 127 GLU A O 1
ATOM 1031 N N . SER A 1 128 ? 6.995 8.772 2.557 1.00 83.44 128 SER A N 1
ATOM 1032 C CA . SER A 1 128 ? 7.257 7.631 1.678 1.00 83.44 128 SER A CA 1
ATOM 1033 C C . SER A 1 128 ? 6.624 7.845 0.313 1.00 83.44 128 SER A C 1
ATOM 1035 O O . SER A 1 128 ? 5.450 8.203 0.186 1.00 83.44 128 SER A O 1
ATOM 1037 N N . HIS A 1 129 ? 7.399 7.542 -0.722 1.00 85.19 129 HIS A N 1
ATOM 1038 C CA . HIS A 1 129 ? 6.907 7.469 -2.082 1.00 85.19 129 HIS A CA 1
ATOM 1039 C C . HIS A 1 129 ? 7.075 6.031 -2.589 1.00 85.19 129 HIS A C 1
ATOM 1041 O O . HIS A 1 129 ? 8.20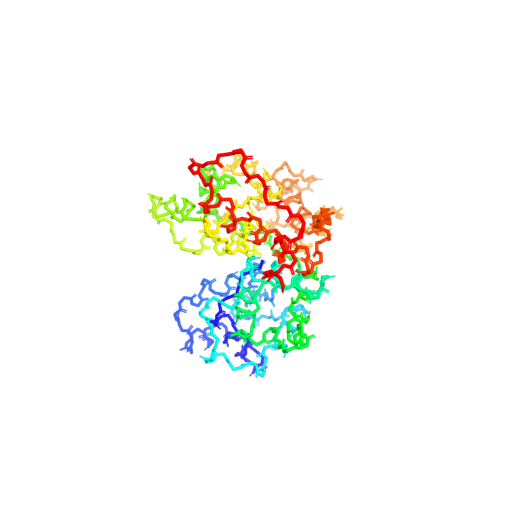5 5.617 -2.846 1.00 85.19 129 HIS A O 1
ATOM 1047 N N . PRO A 1 130 ? 5.983 5.250 -2.690 1.00 88.25 130 PRO A N 1
ATOM 1048 C CA . PRO A 1 130 ? 6.049 3.870 -3.149 1.00 88.25 130 PRO A CA 1
ATOM 1049 C C . PRO A 1 130 ? 6.645 3.739 -4.551 1.00 88.25 130 PRO A C 1
ATOM 1051 O O . PRO A 1 130 ? 6.383 4.555 -5.433 1.00 88.25 130 PRO A O 1
ATOM 1054 N N . VAL A 1 131 ? 7.388 2.662 -4.771 1.00 91.25 131 VAL A N 1
ATOM 1055 C CA . VAL A 1 131 ? 7.890 2.273 -6.091 1.00 91.25 131 VAL A CA 1
ATOM 1056 C C . VAL A 1 131 ? 6.711 1.827 -6.958 1.00 91.25 131 VAL A C 1
ATOM 1058 O O . VAL A 1 131 ? 5.836 1.086 -6.500 1.00 91.25 131 VAL A O 1
ATOM 1061 N N . VAL A 1 132 ? 6.691 2.225 -8.233 1.00 93.00 132 VAL A N 1
ATOM 1062 C CA . VAL A 1 132 ? 5.733 1.650 -9.191 1.00 93.00 132 VAL A CA 1
ATOM 1063 C C . VAL A 1 132 ? 6.234 0.259 -9.562 1.00 93.00 132 VAL A C 1
ATOM 1065 O O . VAL A 1 132 ? 7.254 0.137 -10.235 1.00 93.00 132 VAL A O 1
ATOM 1068 N N . TYR A 1 133 ? 5.527 -0.776 -9.116 1.00 93.38 133 TYR A N 1
ATOM 1069 C CA . TYR A 1 133 ? 5.899 -2.179 -9.296 1.00 93.38 133 TYR A CA 1
ATOM 1070 C C . TYR A 1 133 ? 4.733 -2.953 -9.916 1.00 93.38 133 TYR A C 1
ATOM 1072 O O . TYR A 1 133 ? 3.778 -3.337 -9.239 1.00 93.38 133 TYR A O 1
ATOM 1080 N N . LEU A 1 134 ? 4.784 -3.161 -11.229 1.00 93.69 134 LEU A N 1
ATOM 1081 C CA . LEU A 1 134 ? 3.687 -3.760 -11.988 1.00 93.69 134 LEU A CA 1
ATOM 1082 C C . LEU A 1 134 ? 4.111 -5.127 -12.521 1.00 93.69 134 LEU A C 1
ATOM 1084 O O . LEU A 1 134 ? 4.891 -5.236 -13.468 1.00 93.69 134 LEU A O 1
ATOM 1088 N N . THR A 1 135 ? 3.584 -6.181 -11.902 1.00 91.88 135 THR A N 1
ATOM 1089 C CA . THR A 1 135 ? 3.734 -7.560 -12.377 1.00 91.88 135 THR A CA 1
ATOM 1090 C C . THR A 1 135 ? 2.659 -7.898 -13.414 1.00 91.88 135 THR A C 1
ATOM 1092 O O . THR A 1 135 ? 1.619 -7.230 -13.463 1.00 91.88 135 THR A O 1
ATOM 1095 N N . PRO A 1 136 ? 2.849 -8.965 -14.213 1.00 89.62 136 PRO A N 1
ATOM 1096 C CA . PRO A 1 136 ? 1.800 -9.465 -15.100 1.00 89.62 136 PRO A CA 1
ATOM 1097 C C . PRO A 1 136 ? 0.478 -9.751 -14.369 1.00 89.62 136 PRO A C 1
ATOM 1099 O O . PRO A 1 136 ? -0.576 -9.365 -14.866 1.00 89.62 136 PRO A O 1
ATOM 1102 N N . ASP A 1 137 ? 0.535 -10.329 -13.163 1.00 89.50 137 ASP A N 1
ATOM 1103 C CA . ASP A 1 137 ? -0.653 -10.625 -12.348 1.00 89.50 137 ASP A CA 1
ATOM 1104 C C . ASP A 1 137 ? -1.384 -9.358 -11.891 1.00 89.50 137 ASP A C 1
ATOM 1106 O O . ASP A 1 137 ? -2.613 -9.292 -11.944 1.00 89.50 137 ASP A O 1
ATOM 1110 N N . ILE A 1 138 ? -0.639 -8.320 -11.484 1.00 92.50 138 ILE A N 1
ATOM 1111 C CA . ILE A 1 138 ? -1.222 -7.025 -11.116 1.00 92.50 138 ILE A CA 1
ATOM 1112 C C . ILE A 1 138 ? -1.918 -6.413 -12.331 1.00 92.50 138 ILE A C 1
ATOM 1114 O O . ILE A 1 138 ? -3.070 -5.996 -12.219 1.00 92.50 138 ILE A O 1
ATOM 1118 N N . LEU A 1 139 ? -1.258 -6.385 -13.493 1.00 92.12 139 LEU A N 1
ATOM 1119 C CA . LEU A 1 139 ? -1.840 -5.819 -14.712 1.00 92.12 139 LEU A CA 1
ATOM 1120 C C . LEU A 1 139 ? -3.081 -6.589 -15.179 1.00 92.12 139 LEU A C 1
ATOM 1122 O O . LEU A 1 139 ? -4.067 -5.967 -15.579 1.00 92.12 139 LEU A O 1
ATOM 1126 N N . ASP A 1 140 ? -3.070 -7.920 -15.112 1.00 89.81 140 ASP A N 1
ATOM 1127 C CA . ASP A 1 140 ? -4.234 -8.732 -15.475 1.00 89.81 140 ASP A CA 1
ATOM 1128 C C . ASP A 1 140 ? -5.410 -8.500 -14.516 1.00 89.81 140 ASP A C 1
ATOM 1130 O O . ASP A 1 140 ? -6.550 -8.293 -14.948 1.00 89.81 140 ASP A O 1
ATOM 1134 N N . PHE A 1 141 ? -5.128 -8.434 -13.213 1.00 92.12 141 PHE A N 1
ATOM 1135 C CA . PHE A 1 141 ? -6.139 -8.175 -12.195 1.00 92.12 141 PHE A CA 1
ATOM 1136 C C . PHE A 1 141 ? -6.815 -6.812 -12.385 1.00 92.12 141 PHE A C 1
ATOM 1138 O O . PHE A 1 141 ? -8.050 -6.728 -12.401 1.00 92.12 141 PHE A O 1
ATOM 1145 N N . VAL A 1 142 ? -6.028 -5.745 -12.570 1.00 92.69 142 VAL A N 1
ATOM 1146 C CA . VAL A 1 142 ? -6.556 -4.371 -12.614 1.00 92.69 142 VAL A CA 1
ATOM 1147 C C . VAL A 1 142 ? -7.394 -4.086 -13.858 1.00 92.69 142 VAL A C 1
ATOM 1149 O O . VAL A 1 142 ? -8.298 -3.252 -13.776 1.00 92.69 142 VAL A O 1
ATOM 1152 N N . ARG A 1 143 ? -7.169 -4.783 -14.983 1.00 89.94 143 ARG A N 1
ATOM 1153 C CA . ARG A 1 143 ? -7.933 -4.582 -16.234 1.00 89.94 143 ARG A CA 1
ATOM 1154 C C . ARG A 1 143 ? -9.438 -4.660 -16.020 1.00 89.94 143 ARG A C 1
ATOM 1156 O O . ARG A 1 143 ? -10.165 -3.802 -16.504 1.00 89.94 143 ARG A O 1
ATOM 1163 N N . ASN A 1 144 ? -9.882 -5.662 -15.266 1.00 87.44 144 ASN A N 1
ATOM 1164 C CA . ASN A 1 144 ? -11.304 -5.963 -15.102 1.00 87.44 144 ASN A CA 1
ATOM 1165 C C . ASN A 1 144 ? -11.794 -5.828 -13.653 1.00 87.44 144 ASN A C 1
ATOM 1167 O O . ASN A 1 144 ? -12.957 -6.120 -13.383 1.00 87.44 144 ASN A O 1
ATOM 1171 N N . MET A 1 145 ? -10.941 -5.390 -12.715 1.00 91.88 145 MET A N 1
ATOM 1172 C CA . MET A 1 145 ? -11.390 -5.155 -11.341 1.00 91.88 145 MET A CA 1
ATOM 1173 C C . MET A 1 145 ? -12.419 -4.012 -11.293 1.00 91.88 145 MET A C 1
ATOM 1175 O O . MET A 1 145 ? -12.220 -2.999 -11.988 1.00 91.88 145 MET A O 1
ATOM 1179 N N . PRO A 1 146 ? -13.457 -4.112 -10.440 1.00 91.00 146 PRO A N 1
ATOM 1180 C CA . PRO A 1 146 ? -14.328 -2.978 -10.170 1.00 91.00 146 PRO A CA 1
ATOM 1181 C C . PRO A 1 146 ? -13.516 -1.820 -9.569 1.00 91.00 146 PRO A C 1
ATOM 1183 O O . PRO A 1 146 ? -12.468 -2.031 -8.957 1.00 91.00 146 PRO A O 1
ATOM 1186 N N . LYS A 1 147 ? -13.956 -0.580 -9.808 1.00 91.19 147 LYS A N 1
ATOM 1187 C CA . LYS A 1 147 ? -13.208 0.640 -9.428 1.00 91.19 147 LYS A CA 1
ATOM 1188 C C . LYS A 1 147 ? -13.678 1.258 -8.115 1.00 91.19 147 LYS A C 1
ATOM 1190 O O . LYS A 1 147 ? -12.927 1.975 -7.459 1.00 91.19 147 LYS A O 1
ATOM 1195 N N . ILE A 1 148 ? -14.916 0.968 -7.748 1.00 92.75 148 ILE A N 1
ATOM 1196 C CA . ILE A 1 148 ? -15.565 1.367 -6.507 1.00 92.75 148 ILE A CA 1
ATOM 1197 C C . ILE A 1 148 ? -16.606 0.299 -6.173 1.00 92.75 148 ILE A C 1
ATOM 1199 O O . ILE A 1 148 ? -17.170 -0.300 -7.092 1.00 92.75 148 ILE A O 1
ATOM 1203 N N . GLY A 1 149 ? -16.838 0.051 -4.892 1.00 91.69 149 GLY A N 1
ATOM 1204 C CA . GLY A 1 149 ? -17.828 -0.921 -4.435 1.00 91.69 149 GLY A CA 1
ATOM 1205 C C . GLY A 1 149 ? -17.576 -1.349 -2.998 1.00 91.69 149 GLY A C 1
ATOM 1206 O O . GLY A 1 149 ? -16.803 -0.709 -2.275 1.00 91.69 149 GLY A O 1
ATOM 1207 N N . LEU A 1 150 ? -18.201 -2.450 -2.594 1.00 93.19 150 LEU A N 1
ATOM 1208 C CA . LEU A 1 150 ? -17.943 -3.064 -1.295 1.00 93.19 150 LEU A CA 1
ATOM 1209 C C . LEU A 1 150 ? -16.660 -3.894 -1.353 1.00 93.19 150 LEU A C 1
ATOM 1211 O O . LEU A 1 150 ? -16.352 -4.558 -2.342 1.00 93.19 150 LEU A O 1
ATOM 1215 N N . TYR A 1 151 ? -15.879 -3.871 -0.280 1.00 93.56 151 TYR A N 1
ATOM 1216 C CA . TYR A 1 151 ? -14.607 -4.586 -0.218 1.00 93.56 151 TYR A CA 1
ATOM 1217 C C . TYR A 1 151 ? -14.795 -6.104 -0.363 1.00 93.56 151 TYR A C 1
ATOM 1219 O O . TYR A 1 151 ? -13.980 -6.766 -1.005 1.00 93.56 151 TYR A O 1
ATOM 1227 N N . ASP A 1 152 ? -15.912 -6.647 0.124 1.00 92.56 152 ASP A N 1
ATOM 1228 C CA . ASP A 1 152 ? -16.257 -8.062 -0.042 1.00 92.56 152 ASP A CA 1
ATOM 1229 C C . ASP A 1 152 ? -16.526 -8.437 -1.510 1.00 92.56 152 ASP A C 1
ATOM 1231 O O . ASP A 1 152 ? -16.198 -9.548 -1.938 1.00 92.56 152 ASP A O 1
ATOM 1235 N N . GLU A 1 153 ? -17.035 -7.507 -2.326 1.00 92.81 153 GLU A N 1
ATOM 1236 C CA . GLU A 1 153 ? -17.171 -7.704 -3.777 1.00 92.81 153 GLU A CA 1
ATOM 1237 C C . GLU A 1 153 ? -15.796 -7.790 -4.441 1.00 92.81 153 GLU A C 1
ATOM 1239 O O . GLU A 1 153 ? -15.575 -8.636 -5.311 1.00 92.81 153 GLU A O 1
ATOM 1244 N N . LEU A 1 154 ? -14.839 -6.966 -4.001 1.00 93.88 154 LEU A N 1
ATOM 1245 C CA . LEU A 1 154 ? -13.464 -7.016 -4.495 1.00 93.88 154 LEU A CA 1
ATOM 1246 C C . LEU A 1 154 ? -12.764 -8.322 -4.103 1.00 93.88 154 LEU A C 1
ATOM 1248 O O . LEU A 1 154 ? -12.086 -8.929 -4.938 1.00 93.88 154 LEU A O 1
ATOM 1252 N N . ILE A 1 155 ? -12.947 -8.781 -2.861 1.00 93.12 155 ILE A N 1
ATOM 1253 C CA . ILE A 1 155 ? -12.440 -10.081 -2.395 1.00 93.12 155 ILE A CA 1
ATOM 1254 C C . ILE A 1 155 ? -13.052 -11.208 -3.229 1.00 93.12 155 ILE A C 1
ATOM 1256 O O . ILE A 1 155 ? -12.332 -12.091 -3.703 1.00 93.12 155 ILE A O 1
ATOM 1260 N N . THR A 1 156 ? -14.365 -11.164 -3.457 1.00 92.88 156 THR A N 1
ATOM 1261 C CA . THR A 1 156 ? -15.076 -12.148 -4.279 1.00 92.88 156 THR A CA 1
ATOM 1262 C C . THR A 1 156 ? -14.512 -12.163 -5.695 1.00 92.88 156 THR A C 1
ATOM 1264 O O . THR A 1 156 ? -14.114 -13.220 -6.185 1.00 92.88 156 THR A O 1
ATOM 1267 N N . TYR A 1 157 ? -14.370 -10.997 -6.327 1.00 93.06 157 TYR A N 1
ATOM 1268 C CA . TYR A 1 157 ? -13.766 -10.860 -7.651 1.00 93.06 157 TYR A CA 1
ATOM 1269 C C . TYR A 1 157 ? -12.356 -11.472 -7.701 1.00 93.06 157 TYR A C 1
ATOM 1271 O O . TYR A 1 157 ? -12.082 -12.325 -8.549 1.00 93.06 157 TYR A O 1
ATOM 1279 N N . LYS A 1 158 ? -11.482 -11.135 -6.746 1.00 94.62 158 LYS A N 1
ATOM 1280 C CA . LYS A 1 158 ? -10.137 -11.721 -6.620 1.00 94.62 158 LYS A CA 1
ATOM 1281 C C . LYS A 1 158 ? -10.173 -13.246 -6.530 1.00 94.62 158 LYS A C 1
ATOM 1283 O O . LYS A 1 158 ? -9.437 -13.921 -7.254 1.00 94.62 158 LYS A O 1
ATOM 1288 N N . ASN A 1 159 ? -11.061 -13.793 -5.705 1.00 91.88 159 ASN A N 1
ATOM 1289 C CA . ASN A 1 159 ? -11.202 -15.237 -5.529 1.00 91.88 159 ASN A CA 1
ATOM 1290 C C . ASN A 1 159 ? -11.714 -15.928 -6.804 1.00 91.88 159 ASN A C 1
ATOM 1292 O O . ASN A 1 159 ? -11.194 -16.984 -7.164 1.00 91.88 159 ASN A O 1
ATOM 1296 N N . THR A 1 160 ? -12.645 -15.321 -7.553 1.00 91.06 160 THR A N 1
ATOM 1297 C CA . THR A 1 160 ? -13.095 -15.875 -8.851 1.00 91.06 160 THR A CA 1
ATOM 1298 C C . THR A 1 160 ? -11.978 -15.936 -9.893 1.00 91.06 160 THR A C 1
ATOM 1300 O O . THR A 1 160 ? -11.960 -16.834 -10.734 1.00 91.06 160 THR A O 1
ATOM 1303 N N . LYS A 1 161 ? -11.006 -15.021 -9.812 1.00 88.31 161 LYS A N 1
ATOM 1304 C CA . LYS A 1 161 ? -9.809 -14.999 -10.662 1.00 88.31 161 LYS A CA 1
ATOM 1305 C C . LYS A 1 161 ? -8.675 -15.885 -10.141 1.00 88.31 161 LYS A C 1
ATOM 1307 O O . LYS A 1 161 ? -7.635 -15.946 -10.787 1.00 88.31 161 LYS A O 1
ATOM 1312 N N . LYS A 1 162 ? -8.868 -16.579 -9.008 1.00 88.50 162 LYS A N 1
ATOM 1313 C CA . LYS A 1 162 ? -7.848 -17.391 -8.315 1.00 88.50 162 LYS A CA 1
ATOM 1314 C C . LYS A 1 162 ? -6.566 -16.607 -8.009 1.00 88.50 162 LYS A C 1
ATOM 1316 O O . LYS A 1 162 ? -5.480 -17.176 -7.976 1.00 88.50 162 LYS A O 1
ATOM 1321 N N . GLN A 1 163 ? -6.706 -15.301 -7.793 1.00 87.25 163 GLN A N 1
ATOM 1322 C CA . GLN A 1 163 ? -5.598 -14.417 -7.459 1.00 87.25 163 GLN A CA 1
ATOM 1323 C C . GLN A 1 163 ? -5.340 -14.453 -5.946 1.00 87.25 163 GLN A C 1
ATOM 1325 O O . GLN A 1 163 ? -6.274 -14.497 -5.132 1.00 87.25 163 GLN A O 1
ATOM 1330 N N . GLY A 1 164 ? -4.064 -14.450 -5.563 1.00 86.56 164 GLY A N 1
ATOM 1331 C CA . GLY A 1 164 ? -3.656 -14.397 -4.162 1.00 86.56 164 GLY A CA 1
ATOM 1332 C C . GLY A 1 164 ? -3.924 -13.026 -3.531 1.00 86.56 164 GLY A C 1
ATOM 1333 O O . GLY A 1 164 ? -4.134 -12.026 -4.220 1.00 86.56 164 GLY A O 1
ATOM 1334 N N . ASP A 1 165 ? -3.910 -12.965 -2.199 1.00 88.19 165 ASP A N 1
ATOM 1335 C CA . ASP A 1 165 ? -4.101 -11.707 -1.456 1.00 88.19 165 ASP A CA 1
ATOM 1336 C C . ASP A 1 165 ? -2.967 -10.701 -1.704 1.00 88.19 165 ASP A C 1
ATOM 1338 O O . ASP A 1 165 ? -3.159 -9.492 -1.580 1.00 88.19 165 ASP A O 1
ATOM 1342 N N . ASN A 1 166 ? -1.801 -11.194 -2.132 1.00 87.12 166 ASN A N 1
ATOM 1343 C CA . ASN A 1 166 ? -0.639 -10.401 -2.522 1.00 87.12 166 ASN A CA 1
ATOM 1344 C C . ASN A 1 166 ? -0.971 -9.323 -3.564 1.00 87.12 166 ASN A C 1
ATOM 1346 O O . ASN A 1 166 ? -0.393 -8.243 -3.507 1.00 87.12 166 ASN A O 1
ATOM 1350 N N . VAL A 1 167 ? -1.922 -9.563 -4.475 1.00 92.00 167 VAL A N 1
ATOM 1351 C CA . VAL A 1 167 ? -2.319 -8.549 -5.463 1.00 92.00 167 VAL A CA 1
ATOM 1352 C C . VAL A 1 167 ? -2.989 -7.355 -4.782 1.00 92.00 167 VAL A C 1
ATOM 1354 O O . VAL A 1 167 ? -2.604 -6.215 -5.027 1.00 92.00 167 VAL A O 1
ATOM 1357 N N . LEU A 1 168 ? -3.942 -7.587 -3.873 1.00 93.69 168 LEU A N 1
ATOM 1358 C CA . LEU A 1 168 ? -4.599 -6.500 -3.134 1.00 93.69 168 LEU A CA 1
ATOM 1359 C C . LEU A 1 168 ? -3.633 -5.788 -2.183 1.00 93.69 168 LEU A C 1
ATOM 1361 O O . LEU A 1 168 ? -3.711 -4.567 -2.028 1.00 93.69 168 LEU A O 1
ATOM 1365 N N . ASN A 1 169 ? -2.711 -6.529 -1.569 1.00 93.56 169 ASN A N 1
ATOM 1366 C CA . ASN A 1 169 ? -1.674 -5.961 -0.710 1.00 93.56 169 ASN A CA 1
ATOM 1367 C C . ASN A 1 169 ? -0.737 -5.050 -1.508 1.00 93.56 169 ASN A C 1
ATOM 1369 O O . ASN A 1 169 ? -0.483 -3.923 -1.090 1.00 93.56 169 ASN A O 1
ATOM 1373 N N . ALA A 1 170 ? -0.286 -5.495 -2.685 1.00 92.56 170 ALA A N 1
ATOM 1374 C CA . ALA A 1 170 ? 0.567 -4.712 -3.574 1.00 92.56 170 ALA A CA 1
ATOM 1375 C C . ALA A 1 170 ? -0.138 -3.435 -4.053 1.00 92.56 170 ALA A C 1
ATOM 1377 O O . ALA A 1 170 ? 0.458 -2.358 -4.025 1.00 92.56 170 ALA A O 1
ATOM 1378 N N . LEU A 1 171 ? -1.426 -3.513 -4.412 1.00 94.50 171 LEU A N 1
ATOM 1379 C CA . LEU A 1 171 ? -2.214 -2.329 -4.773 1.00 94.50 171 LEU A CA 1
ATOM 1380 C C . LEU A 1 171 ? -2.320 -1.328 -3.611 1.00 94.50 171 LEU A C 1
ATOM 1382 O O . LEU A 1 171 ? -2.203 -0.124 -3.832 1.00 94.50 171 LEU A O 1
ATOM 1386 N N . GLN A 1 172 ? -2.499 -1.790 -2.372 1.00 93.31 172 GLN A N 1
ATOM 1387 C CA . GLN A 1 172 ? -2.509 -0.912 -1.192 1.00 93.31 172 GLN A CA 1
ATOM 1388 C C . GLN A 1 172 ? -1.117 -0.360 -0.849 1.00 93.31 172 GLN A C 1
ATOM 1390 O O . GLN A 1 172 ? -0.999 0.791 -0.409 1.00 93.31 172 GLN A O 1
ATOM 1395 N N . ALA A 1 173 ? -0.056 -1.147 -1.039 1.00 91.38 173 ALA A N 1
ATOM 1396 C CA . ALA A 1 173 ? 1.329 -0.726 -0.838 1.00 91.38 173 ALA A CA 1
ATOM 1397 C C . ALA A 1 173 ? 1.708 0.392 -1.822 1.00 91.38 173 ALA A C 1
ATOM 1399 O O . ALA A 1 173 ? 2.173 1.444 -1.386 1.00 91.38 173 ALA A O 1
ATOM 1400 N N . MET A 1 174 ? 1.365 0.228 -3.105 1.00 92.50 174 MET A N 1
ATOM 1401 C CA . MET A 1 174 ? 1.537 1.238 -4.159 1.00 92.50 174 MET A CA 1
ATOM 1402 C C . MET A 1 174 ? 0.556 2.419 -4.078 1.00 92.50 174 MET A C 1
ATOM 1404 O O . MET A 1 174 ? 0.673 3.349 -4.865 1.00 92.50 174 MET A O 1
ATOM 1408 N N . ARG A 1 175 ? -0.425 2.410 -3.160 1.00 91.75 175 ARG A N 1
ATOM 1409 C CA . ARG A 1 175 ? -1.503 3.427 -3.063 1.00 91.75 175 ARG A CA 1
ATOM 1410 C C . ARG A 1 175 ? -2.381 3.520 -4.318 1.00 91.75 175 ARG A C 1
ATOM 1412 O O . ARG A 1 175 ? -2.871 4.585 -4.691 1.00 91.75 175 ARG A O 1
ATOM 1419 N N . LEU A 1 176 ? -2.617 2.387 -4.966 1.00 93.62 176 LEU A N 1
ATOM 1420 C CA . LEU A 1 176 ? -3.561 2.246 -6.077 1.00 93.62 176 LEU A CA 1
ATOM 1421 C C . LEU A 1 176 ? -4.980 1.898 -5.601 1.00 93.62 176 LEU A C 1
ATOM 1423 O O . LEU A 1 176 ? -5.951 2.112 -6.328 1.00 93.62 176 LEU A O 1
ATOM 1427 N N . LEU A 1 177 ? -5.096 1.386 -4.374 1.00 94.00 177 LEU A N 1
ATOM 1428 C CA . LEU A 1 177 ? -6.338 0.947 -3.748 1.00 94.00 177 LEU A CA 1
ATOM 1429 C C . LEU A 1 177 ? -6.483 1.565 -2.354 1.00 94.00 177 LEU A C 1
ATOM 1431 O O . LEU A 1 177 ? -5.586 1.432 -1.521 1.00 94.00 177 LEU A O 1
ATOM 1435 N N . ASN A 1 178 ? -7.638 2.181 -2.106 1.00 92.19 178 ASN A N 1
ATOM 1436 C CA . ASN A 1 178 ? -8.058 2.664 -0.798 1.00 92.19 178 ASN A CA 1
ATOM 1437 C C . ASN A 1 178 ? -9.241 1.837 -0.295 1.00 92.19 178 ASN A C 1
ATOM 1439 O O . ASN A 1 178 ? -10.176 1.559 -1.042 1.00 92.19 178 ASN A O 1
ATOM 1443 N N . ILE A 1 179 ? -9.209 1.502 0.987 1.00 92.56 179 ILE A N 1
ATOM 1444 C CA . ILE A 1 179 ? -10.268 0.823 1.734 1.00 92.56 179 ILE A CA 1
ATOM 1445 C C . ILE A 1 179 ? -10.734 1.787 2.821 1.00 92.56 179 ILE A C 1
ATOM 1447 O O . ILE A 1 179 ? -9.904 2.370 3.526 1.00 92.56 179 ILE A O 1
ATOM 1451 N N . SER A 1 180 ? -12.045 1.980 2.931 1.00 89.25 180 SER A N 1
ATOM 1452 C CA . SER A 1 180 ? -12.636 2.824 3.963 1.00 89.25 180 SER A CA 1
ATOM 1453 C C . SER A 1 180 ? -12.545 2.160 5.339 1.00 89.25 180 SER A C 1
ATOM 1455 O O . SER A 1 180 ? -12.506 0.930 5.433 1.00 89.25 180 SER A O 1
ATOM 1457 N N . PRO A 1 181 ? -12.607 2.951 6.420 1.00 89.25 181 PRO A N 1
ATOM 1458 C CA . PRO A 1 181 ? -12.999 2.425 7.719 1.00 89.25 181 PRO A CA 1
ATOM 1459 C C . PRO A 1 181 ? -14.331 1.673 7.636 1.00 89.25 181 PRO A C 1
ATOM 1461 O O . PRO A 1 181 ? -15.196 2.016 6.820 1.00 89.25 181 PRO A O 1
ATOM 1464 N N . LYS A 1 182 ? -14.480 0.641 8.469 1.00 87.31 182 LYS A N 1
ATOM 1465 C CA . LYS A 1 182 ? -15.712 -0.149 8.561 1.00 87.31 182 LYS A CA 1
ATOM 1466 C C . LYS A 1 182 ? -16.893 0.702 9.048 1.00 87.31 182 LYS A C 1
ATOM 1468 O O . LYS A 1 182 ? -16.794 1.355 10.087 1.00 87.31 182 LYS A O 1
ATOM 1473 N N . THR A 1 183 ? -18.008 0.624 8.329 1.00 82.69 183 THR A N 1
ATOM 1474 C CA . THR A 1 183 ? -19.336 1.109 8.733 1.00 82.69 183 THR A CA 1
ATOM 1475 C C . THR A 1 183 ? -20.279 -0.078 8.974 1.00 82.69 183 THR A C 1
ATOM 1477 O O . THR A 1 183 ? -19.874 -1.240 8.863 1.00 82.69 183 THR A O 1
ATOM 1480 N N . GLU A 1 184 ? -21.541 0.194 9.310 1.00 77.62 184 GLU A N 1
ATOM 1481 C CA . GLU A 1 184 ? -22.578 -0.837 9.472 1.00 77.62 184 GLU A CA 1
ATOM 1482 C C . GLU A 1 184 ? -22.786 -1.668 8.194 1.00 77.62 184 GLU A C 1
ATOM 1484 O O . GLU A 1 184 ? -22.953 -2.882 8.268 1.00 77.62 184 GLU A O 1
ATOM 1489 N N . GLU A 1 185 ? -22.664 -1.037 7.023 1.00 77.19 185 GLU A N 1
ATOM 1490 C CA . GLU A 1 185 ? -22.784 -1.678 5.704 1.00 77.19 185 GLU A CA 1
ATOM 1491 C C . GLU A 1 185 ? -21.511 -2.434 5.267 1.00 77.19 185 GLU A C 1
ATOM 1493 O O . GLU A 1 185 ? -21.476 -3.049 4.202 1.00 77.19 185 GLU A O 1
ATOM 1498 N N . GLY A 1 186 ? -20.451 -2.411 6.083 1.00 86.88 186 GLY A N 1
ATOM 1499 C CA . GLY A 1 186 ? -19.173 -3.062 5.801 1.00 86.88 186 GLY A CA 1
ATOM 1500 C C . GLY A 1 186 ? -18.066 -2.075 5.431 1.00 86.88 186 GLY A C 1
ATOM 1501 O O . GLY A 1 186 ? -17.995 -0.962 5.945 1.00 86.88 186 GLY A O 1
ATOM 1502 N N . LYS A 1 187 ? -17.125 -2.510 4.590 1.00 91.75 187 LYS A N 1
ATOM 1503 C CA . LYS A 1 187 ? -16.024 -1.664 4.102 1.00 91.75 187 LYS A CA 1
ATOM 1504 C C . LYS A 1 187 ? -16.260 -1.350 2.637 1.00 91.75 187 LYS A C 1
ATOM 1506 O O . LYS A 1 187 ? -16.534 -2.262 1.862 1.00 91.75 187 LYS A O 1
ATOM 1511 N N . ALA A 1 188 ? -16.091 -0.097 2.244 1.00 92.81 188 ALA A N 1
ATOM 1512 C CA . ALA A 1 188 ? -16.038 0.287 0.843 1.00 92.81 188 ALA A CA 1
ATOM 1513 C C . ALA A 1 188 ? -14.587 0.278 0.353 1.00 92.81 188 ALA A C 1
ATOM 1515 O O . ALA A 1 188 ? -13.645 0.459 1.130 1.00 92.81 188 ALA A O 1
ATOM 1516 N N . PHE A 1 189 ? -14.395 0.114 -0.950 1.00 94.12 189 PHE A N 1
ATOM 1517 C CA . PHE A 1 189 ? -13.110 0.352 -1.591 1.00 94.12 189 PHE A CA 1
ATOM 1518 C C . PHE A 1 189 ? -13.257 1.323 -2.758 1.00 94.12 189 PHE A C 1
ATOM 1520 O O . PHE A 1 189 ? -14.313 1.420 -3.384 1.00 94.12 189 PHE A O 1
ATOM 1527 N N . ALA A 1 190 ? -12.173 2.025 -3.067 1.00 93.31 190 ALA A N 1
ATOM 1528 C CA . ALA A 1 190 ? -12.069 2.873 -4.242 1.00 93.31 190 ALA A CA 1
ATOM 1529 C C . ALA A 1 190 ? -10.642 2.854 -4.790 1.00 93.31 190 ALA A C 1
ATOM 1531 O O . ALA A 1 190 ? -9.659 2.847 -4.043 1.00 93.31 190 ALA A O 1
ATOM 1532 N N . THR A 1 191 ? -10.520 2.873 -6.110 1.00 92.62 191 THR A N 1
ATOM 1533 C CA . THR A 1 191 ? -9.229 2.969 -6.793 1.00 92.62 191 THR A CA 1
ATOM 1534 C C . THR A 1 191 ? -8.770 4.418 -6.897 1.00 92.62 191 THR A C 1
ATOM 1536 O O . THR A 1 191 ? -9.591 5.321 -7.062 1.00 92.62 191 THR A O 1
ATOM 1539 N N . THR A 1 192 ? -7.463 4.662 -6.834 1.00 90.88 192 THR A N 1
ATOM 1540 C CA . THR A 1 192 ? -6.911 6.023 -6.940 1.00 90.88 192 THR A CA 1
ATOM 1541 C C . THR A 1 192 ? -6.754 6.470 -8.393 1.00 90.88 192 THR A C 1
ATOM 1543 O O . THR A 1 192 ? -6.844 5.671 -9.325 1.00 90.88 192 THR A O 1
ATOM 1546 N N . LYS A 1 193 ? -6.486 7.766 -8.608 1.00 89.44 193 LYS A N 1
ATOM 1547 C CA . LYS A 1 193 ? -6.211 8.309 -9.951 1.00 89.44 193 LYS A CA 1
ATOM 1548 C C . LYS A 1 193 ? -5.011 7.643 -10.618 1.00 89.44 193 LYS A C 1
ATOM 1550 O O . LYS A 1 193 ? -5.049 7.423 -11.823 1.00 89.44 193 LYS A O 1
ATOM 1555 N N . ALA A 1 194 ? -4.003 7.263 -9.833 1.00 92.38 194 ALA A N 1
ATOM 1556 C CA . ALA A 1 194 ? -2.843 6.531 -10.323 1.00 92.38 194 ALA A CA 1
ATOM 1557 C C . ALA A 1 194 ? -3.231 5.203 -10.994 1.00 92.38 194 ALA A C 1
ATOM 1559 O O . ALA A 1 194 ? -2.618 4.827 -11.990 1.00 92.38 194 ALA A O 1
ATOM 1560 N N . LEU A 1 195 ? -4.295 4.525 -10.537 1.00 93.62 195 LEU A N 1
ATOM 1561 C CA . LEU A 1 195 ? -4.750 3.294 -11.187 1.00 93.62 195 LEU A CA 1
ATOM 1562 C C . LEU A 1 195 ? -5.204 3.540 -12.636 1.00 93.62 195 LEU A C 1
ATOM 1564 O O . LEU A 1 195 ? -5.031 2.665 -13.478 1.00 93.62 195 LEU A O 1
ATOM 1568 N N . ASN A 1 196 ? -5.737 4.720 -12.967 1.00 90.81 196 ASN A N 1
ATOM 1569 C CA . ASN A 1 196 ? -6.124 5.027 -14.347 1.00 90.81 196 ASN A CA 1
ATOM 1570 C C . ASN A 1 196 ? -4.912 5.046 -15.288 1.00 90.81 196 ASN A C 1
ATOM 1572 O O . ASN A 1 196 ? -5.013 4.572 -16.417 1.00 90.81 196 ASN A O 1
ATOM 1576 N N . GLU A 1 197 ? -3.760 5.533 -14.822 1.00 92.94 197 GLU A N 1
ATOM 1577 C CA . GLU A 1 197 ? -2.507 5.466 -15.583 1.00 92.94 197 GLU A CA 1
ATOM 1578 C C . GLU A 1 197 ? -2.006 4.016 -15.694 1.00 92.94 197 GLU A C 1
ATOM 1580 O O . GLU A 1 197 ? -1.607 3.580 -16.773 1.00 92.94 197 GLU A O 1
ATOM 1585 N N . VAL A 1 198 ? -2.158 3.212 -14.636 1.00 93.81 198 VAL A N 1
ATOM 1586 C CA . VAL A 1 198 ? -1.872 1.766 -14.685 1.00 93.81 198 VAL A CA 1
ATOM 1587 C C . VAL A 1 198 ? -2.761 1.035 -15.700 1.00 93.81 198 VAL A C 1
ATOM 1589 O O . VAL A 1 198 ? -2.292 0.122 -16.374 1.00 93.81 198 VAL A O 1
ATOM 1592 N N . LEU A 1 199 ? -4.022 1.435 -15.883 1.00 92.44 199 LEU A N 1
ATOM 1593 C CA . LEU A 1 199 ? -4.898 0.853 -16.911 1.00 92.44 199 LEU A CA 1
ATOM 1594 C C . LEU A 1 199 ? -4.438 1.183 -18.334 1.00 92.44 199 LEU A C 1
ATOM 1596 O O . LEU A 1 199 ? -4.542 0.329 -19.220 1.00 92.44 199 LEU A O 1
ATOM 1600 N N . LYS A 1 200 ? -3.896 2.386 -18.557 1.00 92.00 200 LYS A N 1
ATOM 1601 C CA . LYS A 1 200 ? -3.263 2.739 -19.836 1.00 92.00 200 LYS A CA 1
ATOM 1602 C C . LYS A 1 200 ? -2.056 1.840 -20.093 1.00 92.00 200 LYS A C 1
ATOM 1604 O O . LYS A 1 200 ? -1.990 1.212 -21.146 1.00 92.00 200 LYS A O 1
ATOM 1609 N N . ILE A 1 201 ? -1.189 1.667 -19.091 1.00 92.56 201 ILE A N 1
ATOM 1610 C CA . ILE A 1 201 ? -0.040 0.744 -19.152 1.00 92.56 201 ILE A CA 1
ATOM 1611 C C . ILE A 1 201 ? -0.503 -0.684 -19.470 1.00 92.56 201 ILE A C 1
ATOM 1613 O O . ILE A 1 201 ? 0.023 -1.325 -20.380 1.00 92.56 201 ILE A O 1
ATOM 1617 N N . ALA A 1 202 ? -1.535 -1.172 -18.778 1.00 90.75 202 ALA A N 1
ATOM 1618 C CA . ALA A 1 202 ? -2.086 -2.508 -18.990 1.00 90.75 202 ALA A CA 1
ATOM 1619 C C . ALA A 1 202 ? -2.628 -2.716 -20.416 1.00 90.75 202 ALA A C 1
ATOM 1621 O O . ALA A 1 202 ? -2.671 -3.858 -20.881 1.00 90.75 202 ALA A O 1
ATOM 1622 N N . SER A 1 203 ? -3.049 -1.639 -21.086 1.00 88.00 203 SER A N 1
ATOM 1623 C CA . SER A 1 203 ? -3.542 -1.647 -22.469 1.00 88.00 203 SER A CA 1
ATOM 1624 C C . SER A 1 203 ? -2.401 -1.598 -23.490 1.00 88.00 203 SER A C 1
ATOM 1626 O O . SER A 1 203 ? -2.478 -2.269 -24.516 1.00 88.00 203 SER A O 1
ATOM 1628 N N . MET A 1 204 ? -1.328 -0.860 -23.191 1.00 88.19 204 MET A N 1
ATOM 1629 C CA . MET A 1 204 ? -0.119 -0.768 -24.025 1.00 88.19 204 MET A CA 1
ATOM 1630 C C . MET A 1 204 ? 0.705 -2.055 -23.999 1.00 88.19 204 MET A C 1
ATOM 1632 O O . MET A 1 204 ? 1.318 -2.420 -25.000 1.00 88.19 204 MET A O 1
ATOM 1636 N N . VAL A 1 205 ? 0.703 -2.764 -22.866 1.00 84.81 205 VAL A N 1
ATOM 1637 C CA . VAL A 1 205 ? 1.479 -3.994 -22.678 1.00 84.81 205 VAL A CA 1
ATOM 1638 C C . VAL A 1 205 ? 0.537 -5.178 -22.424 1.00 84.81 205 VAL A C 1
ATOM 1640 O O . VAL A 1 205 ? 0.428 -5.677 -21.300 1.00 84.81 205 VAL A O 1
ATOM 1643 N N . PRO A 1 206 ? -0.186 -5.659 -23.460 1.00 67.25 206 PRO A N 1
ATOM 1644 C CA . PRO A 1 206 ? -1.190 -6.710 -23.311 1.00 67.25 206 PRO A CA 1
ATOM 1645 C C . PRO A 1 206 ? -0.592 -8.019 -22.774 1.00 67.25 206 PRO A C 1
ATOM 1647 O O . PRO A 1 206 ? -1.254 -8.734 -22.017 1.00 67.25 206 PRO A O 1
ATOM 1650 N N . ARG A 1 207 ? 0.669 -8.302 -23.124 1.00 73.44 207 ARG A N 1
ATOM 1651 C CA . ARG A 1 207 ? 1.445 -9.466 -22.683 1.00 73.44 207 ARG A CA 1
ATOM 1652 C C . ARG A 1 207 ? 2.780 -9.005 -22.120 1.00 73.44 207 ARG A C 1
ATOM 1654 O O . ARG A 1 207 ? 3.757 -8.867 -22.849 1.00 73.44 207 ARG A O 1
ATOM 1661 N N . LEU A 1 208 ? 2.793 -8.744 -20.822 1.00 75.38 208 LEU A N 1
ATOM 1662 C CA . LEU A 1 208 ? 4.000 -8.368 -20.111 1.00 75.38 208 LEU A CA 1
ATOM 1663 C C . LEU A 1 208 ? 4.786 -9.638 -19.741 1.00 75.38 208 LEU A C 1
ATOM 1665 O O . LEU A 1 208 ? 4.256 -10.517 -19.067 1.00 75.38 208 LEU A O 1
ATOM 1669 N N . SER A 1 209 ? 6.035 -9.748 -20.200 1.00 72.81 209 SER A N 1
ATOM 1670 C CA . SER A 1 209 ? 6.914 -10.898 -19.924 1.00 72.81 209 SER A CA 1
ATOM 1671 C C . SER A 1 209 ? 7.789 -10.727 -18.678 1.00 72.81 209 SER A C 1
ATOM 1673 O O . SER A 1 209 ? 8.383 -11.696 -18.215 1.00 72.81 209 SER A O 1
ATOM 1675 N N . ARG A 1 210 ? 7.876 -9.511 -18.128 1.00 81.31 210 ARG A N 1
ATOM 1676 C CA . ARG A 1 210 ? 8.738 -9.153 -16.990 1.00 81.31 210 ARG A CA 1
ATOM 1677 C C . ARG A 1 210 ? 8.090 -8.086 -16.119 1.00 81.31 210 ARG A C 1
ATOM 1679 O O . ARG A 1 210 ? 7.222 -7.370 -16.586 1.00 81.31 210 ARG A O 1
ATOM 1686 N N . VAL A 1 211 ? 8.534 -7.921 -14.883 1.00 89.12 211 VAL A N 1
ATOM 1687 C CA . VAL A 1 211 ? 8.021 -6.856 -14.009 1.00 89.12 211 VAL A CA 1
ATOM 1688 C C . VAL A 1 211 ? 8.453 -5.476 -14.522 1.00 89.12 211 VAL A C 1
ATOM 1690 O O . VAL A 1 211 ? 9.601 -5.307 -14.926 1.00 89.12 211 VAL A O 1
ATOM 1693 N N . LEU A 1 212 ? 7.550 -4.492 -14.496 1.00 91.81 212 LEU A N 1
ATOM 1694 C CA . LEU A 1 212 ? 7.892 -3.083 -14.713 1.00 91.81 212 LEU A CA 1
ATOM 1695 C C . LEU A 1 212 ? 8.150 -2.417 -13.363 1.00 91.81 212 LEU A C 1
ATOM 1697 O O . LEU A 1 212 ? 7.281 -2.447 -12.489 1.00 91.81 212 LEU A O 1
ATOM 1701 N N . ILE A 1 213 ? 9.328 -1.814 -13.203 1.00 92.38 213 ILE A N 1
ATOM 1702 C CA . ILE A 1 213 ? 9.753 -1.190 -11.947 1.00 92.38 213 ILE A CA 1
ATOM 1703 C C . ILE A 1 213 ? 10.222 0.237 -12.225 1.00 92.38 213 ILE A C 1
ATOM 1705 O O . ILE A 1 213 ? 11.207 0.435 -12.931 1.00 92.38 213 ILE A O 1
ATOM 1709 N N . LEU A 1 214 ? 9.556 1.235 -11.642 1.00 91.69 214 LEU A N 1
ATOM 1710 C CA . LEU A 1 214 ? 10.017 2.625 -11.677 1.00 91.69 214 LEU A CA 1
ATOM 1711 C C . LEU A 1 214 ? 10.295 3.133 -10.260 1.00 91.69 214 LEU A C 1
ATOM 1713 O O . LEU A 1 214 ? 9.371 3.354 -9.473 1.00 91.69 214 LEU A O 1
ATOM 1717 N N . ARG A 1 215 ? 11.588 3.313 -9.967 1.00 89.38 215 ARG A N 1
ATOM 1718 C CA . ARG A 1 215 ? 12.118 3.881 -8.719 1.00 89.38 215 ARG A CA 1
ATOM 1719 C C . ARG A 1 215 ? 12.289 5.396 -8.836 1.00 89.38 215 ARG A C 1
ATOM 1721 O O . ARG A 1 215 ? 12.211 5.951 -9.935 1.00 89.38 215 ARG A O 1
ATOM 1728 N N . LYS A 1 216 ? 12.565 6.056 -7.711 1.00 86.75 216 LYS A N 1
ATOM 1729 C CA . LYS A 1 216 ? 12.795 7.504 -7.667 1.00 86.75 216 LYS A CA 1
ATOM 1730 C C . LYS A 1 216 ? 14.000 7.910 -8.517 1.00 86.75 216 LYS A C 1
ATOM 1732 O O . LYS A 1 216 ? 13.920 8.872 -9.272 1.00 86.75 216 LYS A O 1
ATOM 1737 N N . GLU A 1 217 ? 15.076 7.141 -8.445 1.00 85.62 217 GLU A N 1
ATOM 1738 C CA . GLU A 1 217 ? 16.326 7.386 -9.168 1.00 85.62 217 GLU A CA 1
ATOM 1739 C C . GLU A 1 217 ? 16.079 7.287 -10.678 1.00 85.62 217 GLU A C 1
ATOM 1741 O O . GLU A 1 217 ? 16.500 8.149 -11.448 1.00 85.62 217 GLU A O 1
ATOM 1746 N N . ASN A 1 218 ? 15.291 6.286 -11.090 1.00 86.31 218 ASN A N 1
ATOM 1747 C CA . ASN A 1 218 ? 14.901 6.094 -12.485 1.00 86.31 218 ASN A CA 1
ATOM 1748 C C . ASN A 1 218 ? 14.023 7.246 -12.990 1.00 86.31 218 ASN A C 1
ATOM 1750 O O . ASN A 1 218 ? 14.182 7.704 -14.117 1.00 86.31 218 ASN A O 1
ATOM 1754 N N . LEU A 1 219 ? 13.104 7.741 -12.158 1.00 88.38 219 LEU A N 1
ATOM 1755 C CA . LEU A 1 219 ? 12.278 8.904 -12.479 1.00 88.38 219 LEU A CA 1
ATOM 1756 C C . LEU A 1 219 ? 13.119 10.170 -12.677 1.00 88.38 219 LEU A C 1
ATOM 1758 O O . LEU A 1 219 ? 12.874 10.919 -13.624 1.00 88.38 219 LEU A O 1
ATOM 1762 N N . GLU A 1 220 ? 14.054 10.441 -11.766 1.00 88.62 220 GLU A N 1
ATOM 1763 C CA . GLU A 1 220 ? 14.930 11.616 -11.830 1.00 88.62 220 GLU A CA 1
ATOM 1764 C C . GLU A 1 220 ? 15.826 11.563 -13.069 1.00 88.62 220 GLU A C 1
ATOM 1766 O O . GLU A 1 220 ? 15.917 12.552 -13.796 1.00 88.62 220 GLU A O 1
ATOM 1771 N N . ALA A 1 221 ? 16.392 10.394 -13.372 1.00 89.81 221 ALA A N 1
ATOM 1772 C CA . ALA A 1 221 ? 17.181 10.162 -14.576 1.00 89.81 221 ALA A CA 1
ATOM 1773 C C . ALA A 1 221 ? 16.361 10.363 -15.864 1.00 89.81 221 ALA A C 1
ATOM 1775 O O . ALA A 1 221 ? 16.777 11.136 -16.727 1.00 89.81 221 ALA A O 1
ATOM 1776 N N . LEU A 1 222 ? 15.157 9.780 -15.960 1.00 90.19 222 LEU A N 1
ATOM 1777 C CA . LEU A 1 222 ? 14.262 9.978 -17.110 1.00 90.19 222 LEU A CA 1
ATOM 1778 C C . LEU A 1 222 ? 13.914 11.459 -17.310 1.00 90.19 222 LEU A C 1
ATOM 1780 O O . LEU A 1 222 ? 13.991 11.964 -18.425 1.00 90.19 222 LEU A O 1
ATOM 1784 N N . LYS A 1 223 ? 13.570 12.182 -16.235 1.00 88.75 223 LYS A N 1
ATOM 1785 C CA . LYS A 1 223 ? 13.268 13.625 -16.302 1.00 88.75 223 LYS A CA 1
ATOM 1786 C C . LYS A 1 223 ? 14.494 14.472 -16.659 1.00 88.75 223 LYS A C 1
ATOM 1788 O O . LYS A 1 223 ? 14.328 15.540 -17.242 1.00 88.75 223 LYS A O 1
ATOM 1793 N N . GLY A 1 224 ? 15.692 14.015 -16.299 1.00 88.12 224 GLY A N 1
ATOM 1794 C CA . GLY A 1 224 ? 16.968 14.657 -16.615 1.00 88.12 224 GLY A CA 1
ATOM 1795 C C . GLY A 1 224 ? 17.524 14.333 -18.005 1.00 88.12 224 GLY A C 1
ATOM 1796 O O . GLY A 1 224 ? 18.545 14.903 -18.377 1.00 88.12 224 GLY A O 1
ATOM 1797 N N . GLY A 1 225 ? 16.881 13.443 -18.771 1.00 86.94 225 GLY A N 1
ATOM 1798 C CA . GLY A 1 225 ? 17.381 12.995 -20.077 1.00 86.94 225 GLY A CA 1
ATOM 1799 C C . GLY A 1 225 ? 18.571 12.033 -19.983 1.00 86.94 225 GLY A C 1
ATOM 1800 O O . GLY A 1 225 ? 19.384 11.962 -20.901 1.00 86.94 225 GLY A O 1
ATOM 1801 N N . HIS A 1 226 ? 18.710 11.320 -18.863 1.00 89.62 226 HIS A N 1
ATOM 1802 C CA . HIS A 1 226 ? 19.731 10.295 -18.660 1.00 89.62 226 HIS A CA 1
ATOM 1803 C C . HIS A 1 226 ? 19.096 8.908 -18.781 1.00 89.62 226 HIS A C 1
ATOM 1805 O O . HIS A 1 226 ? 18.342 8.486 -17.905 1.00 89.62 226 HIS A O 1
ATOM 1811 N N . TYR A 1 227 ? 19.404 8.197 -19.865 1.00 89.44 227 TYR A N 1
ATOM 1812 C CA . TYR A 1 227 ? 18.794 6.906 -20.186 1.00 89.44 227 TYR A CA 1
ATOM 1813 C C . TYR A 1 227 ? 19.795 5.769 -19.971 1.00 89.44 227 TYR A C 1
ATOM 1815 O O . TYR A 1 227 ? 20.846 5.732 -20.606 1.00 89.44 227 TYR A O 1
ATOM 1823 N N . SER A 1 228 ? 19.485 4.856 -19.048 1.00 89.19 228 SER A N 1
ATOM 1824 C CA . SER A 1 228 ? 20.285 3.648 -18.824 1.00 89.19 228 SER A CA 1
ATOM 1825 C C . SER A 1 228 ? 19.800 2.486 -19.693 1.00 89.19 228 SER A C 1
ATOM 1827 O O . SER A 1 228 ? 18.635 2.448 -20.096 1.00 89.19 228 SER A O 1
ATOM 1829 N N . GLU A 1 229 ? 20.671 1.496 -1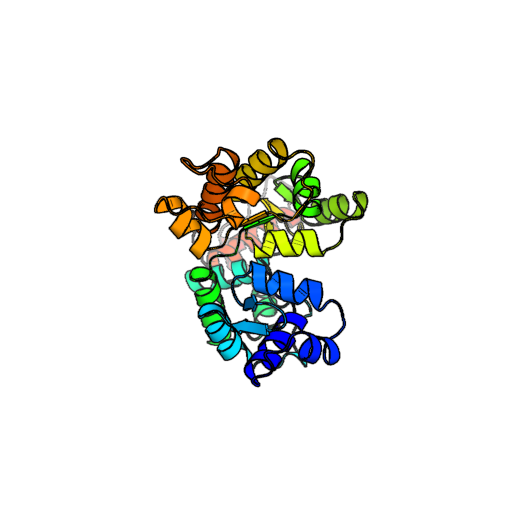9.918 1.00 87.75 229 GLU A N 1
ATOM 1830 C CA . GLU A 1 229 ? 20.310 0.259 -20.626 1.00 87.75 229 GLU A CA 1
ATOM 1831 C C . GLU A 1 229 ? 19.098 -0.431 -19.983 1.00 87.75 229 GLU A C 1
ATOM 1833 O O . GLU A 1 229 ? 18.188 -0.831 -20.694 1.00 87.75 229 GLU A O 1
ATOM 1838 N N . GLU A 1 230 ? 18.998 -0.466 -18.648 1.00 86.31 230 GLU A N 1
ATOM 1839 C CA . GLU A 1 230 ? 17.849 -1.059 -17.944 1.00 86.31 230 GLU A CA 1
ATOM 1840 C C . GLU A 1 230 ? 16.516 -0.359 -18.280 1.00 86.31 230 GLU A C 1
ATOM 1842 O O . GLU A 1 230 ? 15.474 -1.013 -18.384 1.00 86.31 230 GLU A O 1
ATOM 1847 N N . MET A 1 231 ? 16.522 0.967 -18.465 1.00 88.81 231 MET A N 1
ATOM 1848 C CA . MET A 1 231 ? 15.318 1.741 -18.804 1.00 88.81 231 MET A CA 1
ATOM 1849 C C . MET A 1 231 ? 14.902 1.553 -20.260 1.00 88.81 231 MET A C 1
ATOM 1851 O O . MET A 1 231 ? 13.701 1.450 -20.541 1.00 88.81 231 MET A O 1
ATOM 1855 N N . ILE A 1 232 ? 15.885 1.485 -21.160 1.00 88.62 232 ILE A N 1
ATOM 1856 C CA . ILE A 1 232 ? 15.673 1.184 -22.577 1.00 88.62 232 ILE A CA 1
ATOM 1857 C C . ILE A 1 232 ? 15.141 -0.234 -22.709 1.00 88.62 232 ILE A C 1
ATOM 1859 O O . ILE A 1 232 ? 14.081 -0.441 -23.302 1.00 88.62 232 ILE A O 1
ATOM 1863 N N . ASP A 1 233 ? 15.805 -1.188 -22.056 1.00 86.44 233 ASP A N 1
ATOM 1864 C CA . ASP A 1 233 ? 15.381 -2.575 -22.011 1.00 86.44 233 ASP A CA 1
ATOM 1865 C C . ASP A 1 233 ? 13.953 -2.644 -21.530 1.00 86.44 233 ASP A C 1
ATOM 1867 O O . ASP A 1 233 ? 13.161 -3.267 -22.225 1.00 86.44 233 ASP A O 1
ATOM 1871 N N . SER A 1 234 ? 13.613 -1.976 -20.417 1.00 86.38 234 SER A N 1
ATOM 1872 C CA . SER A 1 234 ? 12.269 -1.891 -19.817 1.00 86.38 234 SER A CA 1
ATOM 1873 C C . SER A 1 234 ? 11.205 -1.280 -20.733 1.00 86.38 234 SER A C 1
ATOM 1875 O O . SER A 1 234 ? 10.013 -1.505 -20.504 1.00 86.38 234 SER A O 1
ATOM 1877 N N . GLY A 1 235 ? 11.612 -0.588 -21.797 1.00 88.38 235 GLY A N 1
ATOM 1878 C CA . GLY A 1 235 ? 10.739 0.099 -22.742 1.00 88.38 235 GLY A CA 1
ATOM 1879 C C . GLY A 1 235 ? 10.233 1.439 -22.218 1.00 88.38 235 GLY A C 1
ATOM 1880 O O . GLY A 1 235 ? 9.192 1.899 -22.671 1.00 88.38 235 GLY A O 1
ATOM 1881 N N . PHE A 1 236 ? 10.910 2.052 -21.242 1.00 91.25 236 PHE A N 1
ATOM 1882 C CA . PHE A 1 236 ? 10.529 3.370 -20.723 1.00 91.25 236 PHE A CA 1
ATOM 1883 C C . PHE A 1 236 ? 11.029 4.497 -21.621 1.00 91.25 236 PHE A C 1
ATOM 1885 O O . PHE A 1 236 ? 10.315 5.478 -21.818 1.00 91.25 236 PHE A O 1
ATOM 1892 N N . CYS A 1 237 ? 12.202 4.343 -22.220 1.00 90.56 237 CYS A N 1
ATOM 1893 C CA . CYS A 1 237 ? 12.791 5.306 -23.141 1.00 90.56 237 CYS A CA 1
ATOM 1894 C C . CYS A 1 237 ? 13.447 4.591 -24.327 1.00 90.56 237 CYS A C 1
ATOM 1896 O O . CYS A 1 237 ? 13.675 3.383 -24.298 1.00 90.56 237 CYS A O 1
ATOM 1898 N N . THR A 1 238 ? 13.712 5.346 -25.382 1.00 90.56 238 THR A N 1
ATOM 1899 C CA . THR A 1 238 ? 14.701 5.010 -26.405 1.00 90.56 238 THR A CA 1
ATOM 1900 C C . THR A 1 238 ? 16.037 5.659 -26.023 1.00 90.56 238 THR A C 1
ATOM 1902 O O . THR A 1 238 ? 16.167 6.240 -24.944 1.00 90.56 238 THR A O 1
ATOM 1905 N N . GLU A 1 239 ? 17.040 5.585 -26.898 1.00 85.56 239 GLU A N 1
ATOM 1906 C CA . GLU A 1 239 ? 18.294 6.331 -26.718 1.00 85.56 239 GLU A CA 1
ATOM 1907 C C . GLU A 1 239 ? 18.094 7.860 -26.757 1.00 85.56 239 GLU A C 1
ATOM 1909 O O . GLU A 1 239 ? 18.950 8.601 -26.278 1.00 85.56 239 GLU A O 1
ATOM 1914 N N . GLU A 1 240 ? 16.964 8.342 -27.290 1.00 84.94 240 GLU A N 1
ATOM 1915 C CA . GLU A 1 240 ? 16.734 9.766 -27.565 1.00 84.94 240 GLU A CA 1
ATOM 1916 C C . GLU A 1 240 ? 15.556 10.359 -26.774 1.00 84.94 240 GLU A C 1
ATOM 1918 O O . GLU A 1 240 ? 15.612 11.519 -26.357 1.00 84.94 240 GLU A O 1
ATOM 1923 N N . GLU A 1 241 ? 14.497 9.586 -26.514 1.00 92.69 241 GLU A N 1
ATOM 1924 C CA . GLU A 1 241 ? 13.258 10.112 -25.932 1.00 92.69 241 GLU A CA 1
ATOM 1925 C C . GLU A 1 241 ? 12.549 9.148 -24.976 1.00 92.69 241 GLU A C 1
ATOM 1927 O O . GLU A 1 241 ? 12.770 7.938 -24.966 1.00 92.69 241 GLU A O 1
ATOM 1932 N N . ILE A 1 242 ? 11.644 9.694 -24.164 1.00 94.00 242 ILE A N 1
ATOM 1933 C CA . ILE A 1 242 ? 10.771 8.909 -23.291 1.00 94.00 242 ILE A CA 1
ATOM 1934 C C . ILE A 1 242 ? 9.605 8.368 -24.126 1.00 94.00 242 ILE A C 1
ATOM 1936 O O . ILE A 1 242 ? 8.935 9.108 -24.838 1.00 94.00 242 ILE A O 1
ATOM 1940 N N . THR A 1 243 ? 9.328 7.072 -24.011 1.00 93.44 243 THR A N 1
ATOM 1941 C CA . THR A 1 243 ? 8.206 6.434 -24.714 1.00 93.44 243 THR A CA 1
ATOM 1942 C C . THR A 1 243 ? 6.859 6.762 -24.057 1.00 93.44 243 THR A C 1
ATOM 1944 O O . THR A 1 243 ? 6.787 7.214 -22.913 1.00 93.44 243 THR A O 1
ATOM 1947 N N . GLU A 1 244 ? 5.751 6.434 -24.726 1.00 92.44 244 GLU A N 1
ATOM 1948 C CA . GLU A 1 244 ? 4.405 6.539 -24.140 1.00 92.44 244 GLU A CA 1
ATOM 1949 C C . GLU A 1 244 ? 4.240 5.681 -22.865 1.00 92.44 244 GLU A C 1
ATOM 1951 O O . GLU A 1 244 ? 3.611 6.107 -21.887 1.00 92.44 244 GLU A O 1
ATOM 1956 N N . LEU A 1 245 ? 4.868 4.498 -22.839 1.00 92.62 245 LEU A N 1
ATOM 1957 C CA . LEU A 1 245 ? 4.930 3.646 -21.652 1.00 92.62 245 LEU A CA 1
ATOM 1958 C C . LEU A 1 245 ? 5.694 4.349 -20.522 1.00 92.62 245 LEU A C 1
ATOM 1960 O O . LEU A 1 245 ? 5.201 4.407 -19.395 1.00 92.62 245 LEU A O 1
ATOM 1964 N N . GLY A 1 246 ? 6.858 4.928 -20.826 1.00 92.31 246 GLY A N 1
ATOM 1965 C CA . GLY A 1 246 ? 7.649 5.713 -19.877 1.00 92.31 246 GLY A CA 1
ATOM 1966 C C . GLY A 1 246 ? 6.867 6.890 -19.304 1.00 92.31 246 GLY A C 1
ATOM 1967 O O . GLY A 1 246 ? 6.809 7.054 -18.086 1.00 92.31 246 GLY A O 1
ATOM 1968 N N . HIS A 1 247 ? 6.173 7.657 -20.146 1.00 94.38 247 HIS A N 1
ATOM 1969 C CA . HIS A 1 247 ? 5.304 8.744 -19.694 1.00 94.38 247 HIS A CA 1
ATOM 1970 C C . HIS A 1 247 ? 4.182 8.251 -18.777 1.00 94.38 247 HIS A C 1
ATOM 1972 O O . HIS A 1 247 ? 3.924 8.867 -17.743 1.00 94.38 247 HIS A O 1
ATOM 1978 N N . SER A 1 248 ? 3.551 7.121 -19.097 1.00 93.69 248 SER A N 1
ATOM 1979 C CA . SER A 1 248 ? 2.496 6.540 -18.258 1.00 93.69 248 SER A CA 1
ATOM 1980 C C . SER A 1 248 ? 3.035 6.050 -16.907 1.00 93.69 248 SER A C 1
ATOM 1982 O O . SER A 1 248 ? 2.394 6.255 -15.874 1.00 93.69 248 SER A O 1
ATOM 1984 N N . MET A 1 249 ? 4.241 5.472 -16.874 1.00 94.12 249 MET A N 1
ATOM 1985 C CA . MET A 1 249 ? 4.926 5.078 -15.634 1.00 94.12 249 MET A CA 1
ATOM 1986 C C . MET A 1 249 ? 5.282 6.297 -14.773 1.00 94.12 249 MET A C 1
ATOM 1988 O O . MET A 1 249 ? 5.000 6.310 -13.574 1.00 94.12 249 MET A O 1
ATOM 1992 N N . ILE A 1 250 ? 5.826 7.354 -15.386 1.00 93.69 250 ILE A N 1
ATOM 1993 C CA . ILE A 1 250 ? 6.130 8.633 -14.727 1.00 93.69 250 ILE A CA 1
ATOM 1994 C C . ILE A 1 250 ? 4.856 9.261 -14.152 1.00 93.69 250 ILE A C 1
ATOM 1996 O O . ILE A 1 250 ? 4.851 9.720 -13.009 1.00 93.69 250 ILE A O 1
ATOM 2000 N N . ASN A 1 251 ? 3.766 9.276 -14.920 1.00 94.31 251 ASN A N 1
ATOM 2001 C CA . ASN A 1 251 ? 2.482 9.812 -14.475 1.00 94.31 251 ASN A CA 1
ATOM 2002 C C . ASN A 1 251 ? 1.912 8.998 -13.316 1.00 94.31 251 ASN A C 1
ATOM 2004 O O . ASN A 1 251 ? 1.471 9.588 -12.333 1.00 94.31 251 ASN A O 1
ATOM 2008 N N . THR A 1 252 ? 1.987 7.667 -13.392 1.00 93.50 252 THR A N 1
ATOM 2009 C CA . THR A 1 252 ? 1.590 6.772 -12.296 1.00 93.50 252 THR A CA 1
ATOM 2010 C C . THR A 1 252 ? 2.349 7.124 -11.019 1.00 93.50 252 THR A C 1
ATOM 2012 O O . THR A 1 252 ? 1.720 7.379 -9.996 1.00 93.50 252 THR A O 1
ATOM 2015 N N . TYR A 1 253 ? 3.681 7.215 -11.091 1.00 92.19 253 TYR A N 1
ATOM 2016 C CA . TYR A 1 253 ? 4.528 7.591 -9.957 1.00 92.19 253 TYR A CA 1
ATOM 2017 C C . TYR A 1 253 ? 4.116 8.958 -9.390 1.00 92.19 253 TYR A C 1
ATOM 2019 O O . TYR A 1 253 ? 3.805 9.097 -8.211 1.00 92.19 253 TYR A O 1
ATOM 2027 N N . ASN A 1 254 ? 4.009 9.984 -10.239 1.00 90.56 254 ASN A N 1
ATOM 2028 C CA . ASN A 1 254 ? 3.625 11.320 -9.783 1.00 90.56 254 ASN A CA 1
ATOM 2029 C C . ASN A 1 254 ? 2.229 11.336 -9.122 1.00 90.56 254 ASN A C 1
ATOM 2031 O O . ASN A 1 254 ? 2.054 12.026 -8.123 1.00 90.56 254 ASN A O 1
ATOM 2035 N N . GLU A 1 255 ? 1.241 10.602 -9.647 1.00 89.88 255 GLU A N 1
ATOM 2036 C CA . GLU A 1 255 ? -0.108 10.518 -9.061 1.00 89.88 255 GLU A CA 1
ATOM 2037 C C . GLU A 1 255 ? -0.130 9.774 -7.719 1.00 89.88 255 GLU A C 1
ATOM 2039 O O . GLU A 1 255 ? -0.897 10.160 -6.838 1.00 89.88 255 GLU A O 1
ATOM 2044 N N . ILE A 1 256 ? 0.716 8.756 -7.525 1.00 87.81 256 ILE A N 1
ATOM 2045 C CA . ILE A 1 256 ? 0.859 8.046 -6.239 1.00 87.81 256 ILE A CA 1
ATOM 2046 C C . ILE A 1 256 ? 1.324 9.002 -5.129 1.00 87.81 256 ILE A C 1
ATOM 2048 O O . ILE A 1 256 ? 0.888 8.881 -3.981 1.00 87.81 256 ILE A O 1
ATOM 2052 N N . GLY A 1 257 ? 2.196 9.958 -5.464 1.00 73.62 257 GLY A N 1
ATOM 2053 C CA . GLY A 1 257 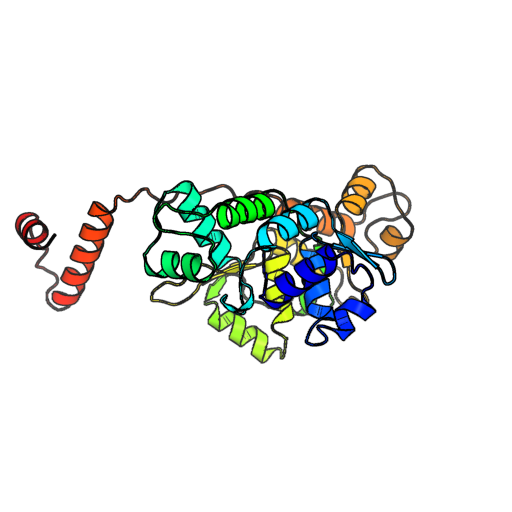? 2.722 10.947 -4.517 1.00 73.62 257 GLY A CA 1
ATOM 2054 C C . GLY A 1 257 ? 1.879 12.196 -4.333 1.00 73.62 257 GLY A C 1
ATOM 2055 O O . GLY A 1 257 ? 2.234 13.031 -3.506 1.00 73.62 257 GLY A O 1
ATOM 2056 N N . LYS A 1 258 ? 0.795 12.374 -5.095 1.00 74.38 258 LYS A N 1
ATOM 2057 C CA . LYS A 1 258 ? -0.083 13.527 -4.895 1.00 74.38 258 LYS A CA 1
ATOM 2058 C C . LYS A 1 258 ? -0.889 13.334 -3.619 1.00 74.38 258 LYS A C 1
ATOM 2060 O O . LYS A 1 258 ? -1.682 12.400 -3.504 1.00 74.38 258 LYS A O 1
ATOM 2065 N N . GLU A 1 259 ? -0.756 14.280 -2.698 1.00 58.91 259 GLU A N 1
ATOM 2066 C CA . GLU A 1 259 ? -1.728 14.444 -1.626 1.00 58.91 259 GLU A CA 1
ATOM 2067 C C . GLU A 1 259 ? -3.097 14.724 -2.265 1.00 58.91 259 GLU A C 1
ATOM 2069 O O . GLU A 1 259 ? -3.285 15.687 -3.018 1.00 58.91 259 GLU A O 1
ATOM 2074 N N . CYS A 1 260 ? -4.058 13.822 -2.055 1.00 47.31 260 CYS A N 1
ATOM 2075 C CA . CYS A 1 260 ? -5.414 14.028 -2.548 1.00 47.31 260 CYS A CA 1
ATOM 2076 C C . CYS A 1 260 ? -5.987 15.282 -1.887 1.00 47.31 260 CYS A C 1
ATOM 2078 O O . CYS A 1 260 ? -5.977 15.373 -0.663 1.00 47.31 260 CYS A O 1
ATOM 2080 N N . LYS A 1 261 ? -6.509 16.220 -2.697 1.00 38.50 261 LYS A N 1
ATOM 2081 C CA . LYS A 1 261 ? -7.196 17.421 -2.199 1.00 38.50 261 LYS A CA 1
ATOM 2082 C C . LYS A 1 261 ? -8.203 17.018 -1.128 1.00 38.50 261 LYS A C 1
ATOM 2084 O O . LYS A 1 261 ? -9.159 16.296 -1.412 1.00 38.50 261 LYS A O 1
ATOM 2089 N N . GLU A 1 262 ? -7.948 17.480 0.086 1.00 45.22 262 GLU A N 1
ATOM 2090 C CA . GLU A 1 262 ? -8.782 17.197 1.237 1.00 45.22 262 GLU A CA 1
ATOM 2091 C C . GLU A 1 262 ? -10.138 17.863 1.036 1.00 45.22 262 GLU A C 1
ATOM 2093 O O . GLU A 1 262 ? -10.241 19.083 0.914 1.00 45.22 262 GLU A O 1
ATOM 2098 N N . ILE A 1 263 ? -11.192 17.054 0.986 1.00 42.09 263 ILE A N 1
ATOM 2099 C CA . ILE A 1 263 ? -12.521 17.550 1.312 1.00 42.09 263 ILE A CA 1
ATOM 2100 C C . ILE A 1 263 ? -12.568 17.470 2.828 1.00 42.09 263 ILE A C 1
ATOM 2102 O O . ILE A 1 263 ? -12.549 16.371 3.388 1.00 42.09 263 ILE A O 1
ATOM 2106 N N . THR A 1 264 ? -12.528 18.624 3.490 1.00 41.53 264 THR A N 1
ATOM 2107 C CA . THR A 1 264 ? -12.679 18.696 4.940 1.00 41.53 264 THR A CA 1
ATOM 2108 C C . THR A 1 264 ? -13.982 17.974 5.290 1.00 41.53 264 THR A C 1
ATOM 2110 O O . THR A 1 264 ? -15.021 18.326 4.719 1.00 41.53 264 THR A O 1
ATOM 2113 N N . PRO A 1 265 ? -13.966 16.938 6.146 1.00 46.00 265 PRO A N 1
ATOM 2114 C CA . PRO A 1 265 ? -15.214 16.369 6.620 1.00 46.00 265 PRO A CA 1
ATOM 2115 C C . PRO A 1 265 ? -16.016 17.497 7.271 1.00 46.00 265 PRO A C 1
ATOM 2117 O O . PRO A 1 265 ? -15.445 18.376 7.921 1.00 46.00 265 PRO A O 1
ATOM 2120 N N . ILE A 1 266 ? -17.329 17.501 7.045 1.00 51.19 266 ILE A N 1
ATOM 2121 C CA . ILE A 1 266 ? -18.241 18.413 7.736 1.00 51.19 266 ILE A CA 1
ATOM 2122 C C . ILE A 1 266 ? -17.940 18.267 9.231 1.00 51.19 266 ILE A C 1
ATOM 2124 O O . ILE A 1 266 ? -17.984 17.158 9.762 1.00 51.19 266 ILE A O 1
ATOM 2128 N N . TYR A 1 267 ? -17.545 19.363 9.877 1.00 47.69 267 TYR A N 1
ATOM 2129 C CA . TYR A 1 267 ? -17.271 19.368 11.307 1.00 47.69 267 TYR A CA 1
ATOM 2130 C C . TYR A 1 267 ? -18.607 19.183 12.027 1.00 47.69 267 TYR A C 1
ATOM 2132 O O . TYR A 1 267 ? -19.462 20.061 11.954 1.00 47.69 267 TYR A O 1
ATOM 2140 N N . ILE A 1 268 ? -18.797 18.017 12.643 1.00 57.50 268 ILE A N 1
ATOM 2141 C CA . ILE A 1 268 ? -19.971 17.688 13.450 1.00 57.50 268 ILE A CA 1
ATOM 2142 C C . ILE A 1 268 ? -19.467 17.482 14.877 1.00 57.50 268 ILE A C 1
ATOM 2144 O O . ILE A 1 268 ? -18.620 16.620 15.122 1.00 57.50 268 ILE A O 1
ATOM 2148 N N . LEU A 1 269 ? -19.955 18.289 15.812 1.00 64.75 269 LEU A N 1
ATOM 2149 C CA . LEU A 1 269 ? -19.639 18.186 17.236 1.00 64.75 269 LEU A CA 1
ATOM 2150 C C . LEU A 1 269 ? -20.158 16.854 17.807 1.00 64.75 269 LEU A C 1
ATOM 2152 O O . LEU A 1 269 ? -21.170 16.328 17.350 1.00 64.75 269 LEU A O 1
ATOM 2156 N N . GLU A 1 270 ? -19.535 16.322 18.865 1.00 64.06 270 GLU A N 1
ATOM 2157 C CA . GLU A 1 270 ? -20.033 15.102 19.536 1.00 64.06 270 GLU A CA 1
ATOM 2158 C C . GLU A 1 270 ? -21.502 15.222 19.971 1.00 64.06 270 GLU A C 1
ATOM 2160 O O . GLU A 1 270 ? -22.263 14.255 19.899 1.00 64.06 270 GLU A O 1
ATOM 2165 N N . GLU A 1 271 ? -21.914 16.412 20.411 1.00 65.75 271 GLU A N 1
ATOM 2166 C CA . GLU A 1 271 ? -23.304 16.703 20.763 1.00 65.75 271 GLU A CA 1
ATOM 2167 C C . GLU A 1 271 ? -24.230 16.574 19.548 1.00 65.75 271 GLU A C 1
ATOM 2169 O O . GLU A 1 271 ? -25.315 16.005 19.654 1.00 65.75 271 GLU A O 1
ATOM 2174 N N . GLU A 1 272 ? -23.785 17.018 18.374 1.00 65.69 272 GLU A N 1
ATOM 2175 C CA . GLU A 1 272 ? -24.531 16.891 17.122 1.00 65.69 272 GLU A CA 1
ATOM 2176 C C . GLU A 1 272 ? -24.586 15.431 16.653 1.00 65.69 272 GLU A C 1
ATOM 2178 O O . GLU A 1 272 ? -25.644 14.974 16.226 1.00 65.69 272 GLU A O 1
ATOM 2183 N N . ILE A 1 273 ? -23.512 14.649 16.830 1.00 70.38 273 ILE A N 1
ATOM 2184 C CA . ILE A 1 273 ? -23.531 13.195 16.584 1.00 70.38 273 ILE A CA 1
ATOM 2185 C C . ILE A 1 273 ? -24.546 12.509 17.509 1.00 70.38 273 ILE A C 1
ATOM 2187 O O . ILE A 1 273 ? -25.324 11.669 17.052 1.00 70.38 273 ILE A O 1
ATOM 2191 N N . LYS A 1 274 ? -24.588 12.866 18.801 1.00 75.69 274 LYS A N 1
ATOM 2192 C CA . LYS A 1 274 ? -25.585 12.334 19.750 1.00 75.69 274 LYS A CA 1
ATOM 2193 C C . LYS A 1 274 ? -27.007 12.691 19.331 1.00 75.69 274 LYS A C 1
ATOM 2195 O O . LYS A 1 274 ? -27.893 11.837 19.406 1.00 75.69 274 LYS A O 1
ATOM 2200 N N . VAL A 1 275 ? -27.230 13.919 18.865 1.00 72.31 275 VAL A N 1
ATOM 2201 C CA . VAL A 1 275 ? -28.530 14.356 18.343 1.00 72.31 275 VAL A CA 1
ATOM 2202 C C . VAL A 1 275 ? -28.912 13.550 17.102 1.00 72.31 275 VAL A C 1
ATOM 2204 O O . VAL A 1 275 ? -30.025 13.034 17.057 1.00 72.31 275 VAL A O 1
ATOM 2207 N N . LEU A 1 276 ? -28.005 13.368 16.140 1.00 74.62 276 LEU A N 1
ATOM 2208 C CA . LEU A 1 276 ? -28.263 12.592 14.922 1.00 74.62 276 LEU A CA 1
ATOM 2209 C C . LEU A 1 276 ? -28.580 11.122 15.232 1.00 74.62 276 LEU A C 1
ATOM 2211 O O . LEU A 1 276 ? -29.600 10.621 14.765 1.00 74.62 276 LEU A O 1
ATOM 2215 N N . LYS A 1 277 ? -27.805 10.470 16.108 1.00 75.38 277 LYS A N 1
ATOM 2216 C CA . LYS A 1 277 ? -28.101 9.105 16.590 1.00 75.38 277 LYS A CA 1
ATOM 2217 C C . LYS A 1 277 ? -29.457 9.020 17.287 1.00 75.38 277 LYS A C 1
ATOM 2219 O O . LYS A 1 277 ? -30.198 8.057 17.122 1.00 75.38 277 LYS A O 1
ATOM 2224 N N . THR A 1 278 ? -29.805 10.041 18.066 1.00 74.94 278 THR A N 1
ATOM 2225 C CA . THR A 1 278 ? -31.110 10.107 18.735 1.00 74.94 278 THR A CA 1
ATOM 2226 C C . THR A 1 278 ? -32.242 10.249 17.720 1.00 74.94 278 THR A C 1
ATOM 2228 O O . THR A 1 278 ? -33.270 9.593 17.867 1.00 74.94 278 THR A O 1
ATOM 2231 N N . ILE A 1 279 ? -32.059 11.065 16.677 1.00 72.69 279 ILE A N 1
ATOM 2232 C CA . ILE A 1 279 ? -33.016 11.207 15.572 1.00 72.69 279 ILE A CA 1
ATOM 2233 C C . ILE A 1 279 ? -33.195 9.872 14.842 1.00 72.69 279 ILE A C 1
ATOM 2235 O O . ILE A 1 279 ? -34.326 9.510 14.535 1.00 72.69 279 ILE A O 1
ATOM 2239 N N . GLU A 1 280 ? -32.121 9.123 14.613 1.00 73.12 280 GLU A N 1
ATOM 2240 C CA . GLU A 1 280 ? -32.153 7.820 13.940 1.00 73.12 280 GLU A CA 1
ATOM 2241 C C . GLU A 1 280 ? -32.913 6.760 14.749 1.00 73.12 280 GLU A C 1
ATOM 2243 O O . GLU A 1 280 ? -33.877 6.187 14.246 1.00 73.12 280 GLU A O 1
ATOM 2248 N N . ILE A 1 281 ? -32.609 6.618 16.044 1.00 77.06 281 ILE A N 1
ATOM 2249 C CA . ILE A 1 281 ? -33.352 5.737 16.970 1.00 77.06 281 ILE A CA 1
ATOM 2250 C C . ILE A 1 281 ? -34.841 6.103 17.018 1.00 77.06 281 ILE A C 1
ATOM 2252 O O . ILE A 1 281 ? -35.719 5.247 17.157 1.00 77.06 281 ILE A O 1
ATOM 2256 N N . ILE A 1 282 ? -35.149 7.400 16.968 1.00 68.88 282 ILE A N 1
ATOM 2257 C CA . ILE A 1 282 ? -36.531 7.875 16.911 1.00 68.88 282 ILE A CA 1
ATOM 2258 C C . ILE A 1 282 ? -37.164 7.471 15.577 1.00 68.88 282 ILE A C 1
ATOM 2260 O O . ILE A 1 282 ? -38.278 6.955 15.580 1.00 68.88 282 ILE A O 1
ATOM 2264 N N . LYS A 1 283 ? -36.472 7.673 14.456 1.00 68.19 283 LYS A N 1
ATOM 2265 C CA . LYS A 1 283 ? -36.964 7.347 13.116 1.00 68.19 283 LYS A CA 1
ATOM 2266 C C . LYS A 1 283 ? -37.286 5.857 12.977 1.00 68.19 283 LYS A C 1
ATOM 2268 O O . LYS A 1 283 ? -38.370 5.544 12.502 1.00 68.19 283 LYS A O 1
ATOM 2273 N N . GLU A 1 284 ? -36.429 4.968 13.476 1.00 72.06 284 GLU A N 1
ATOM 2274 C CA . GLU A 1 284 ? -36.700 3.520 13.534 1.00 72.06 284 GLU A CA 1
ATOM 2275 C C . GLU A 1 284 ? -37.934 3.196 14.388 1.00 72.06 284 GLU A C 1
ATOM 2277 O O . GLU A 1 284 ? -38.778 2.388 14.012 1.00 72.06 284 GLU A O 1
ATOM 2282 N N . LYS A 1 285 ? -38.105 3.861 15.538 1.00 68.19 285 LYS A N 1
ATOM 2283 C CA . LYS A 1 285 ? -39.278 3.641 16.403 1.00 68.19 285 LYS A CA 1
ATOM 2284 C C . LYS A 1 285 ? -40.596 4.126 15.807 1.00 68.19 285 LYS A C 1
ATOM 2286 O O . LYS A 1 285 ? -41.645 3.612 16.192 1.00 68.19 285 LYS A O 1
ATOM 2291 N N . TYR A 1 286 ? -40.555 5.120 14.925 1.00 65.06 286 TYR A N 1
ATOM 2292 C CA . TYR A 1 286 ? -41.735 5.707 14.289 1.00 65.06 286 TYR A CA 1
ATOM 2293 C C . TYR A 1 286 ? -41.826 5.383 12.791 1.00 65.06 286 TYR A C 1
ATOM 2295 O O . TYR A 1 286 ? -42.590 6.030 12.078 1.00 65.06 286 TYR A O 1
ATOM 2303 N N . GLU A 1 287 ? -41.122 4.350 12.316 1.00 56.41 287 GLU A N 1
ATOM 2304 C CA . GLU A 1 287 ? -41.150 3.900 10.914 1.00 56.41 287 GLU A CA 1
ATOM 2305 C C . GLU A 1 287 ? -42.577 3.643 10.403 1.00 56.41 287 GLU A C 1
ATOM 2307 O O . GLU A 1 287 ? -42.897 3.912 9.247 1.00 56.41 287 GLU A O 1
ATOM 2312 N N . THR A 1 288 ? -43.469 3.183 11.284 1.00 53.03 288 THR A N 1
ATOM 2313 C CA . THR A 1 288 ? -44.877 2.908 10.969 1.00 53.03 288 THR A CA 1
ATOM 2314 C C . THR A 1 288 ? -45.814 4.105 11.167 1.00 53.03 288 THR A C 1
ATOM 2316 O O . THR A 1 288 ? -47.019 3.948 10.983 1.00 53.03 288 THR A O 1
ATOM 2319 N N . ASN A 1 289 ? -45.321 5.282 11.578 1.00 55.25 289 ASN A N 1
ATOM 2320 C CA . ASN A 1 289 ? -46.158 6.460 11.840 1.00 55.25 289 ASN A CA 1
ATOM 2321 C C . ASN A 1 289 ? -45.449 7.784 11.450 1.00 55.25 289 ASN A C 1
ATOM 2323 O O . ASN A 1 289 ? -44.961 8.517 12.313 1.00 55.25 289 ASN A O 1
ATOM 2327 N N . PRO A 1 290 ? -45.387 8.105 10.143 1.00 51.72 290 PRO A N 1
ATOM 2328 C CA . PRO A 1 290 ? -44.509 9.142 9.586 1.00 51.72 290 PRO A CA 1
ATOM 2329 C C . PRO A 1 290 ? -44.882 10.600 9.920 1.00 51.72 290 PRO A C 1
ATOM 2331 O O . PRO A 1 290 ? -44.115 11.502 9.593 1.00 51.72 290 PRO A O 1
ATOM 2334 N N . GLU A 1 291 ? -46.023 10.866 10.567 1.00 55.19 291 GLU A N 1
ATOM 2335 C CA . GLU A 1 291 ? -46.465 12.237 10.887 1.00 55.19 291 GLU A CA 1
ATOM 2336 C C . GLU A 1 291 ? -45.959 12.778 12.236 1.00 55.19 291 GLU A C 1
ATOM 2338 O O . GLU A 1 291 ? -46.114 13.966 12.523 1.00 55.19 291 GLU A O 1
ATOM 2343 N N . ILE A 1 292 ? -45.329 11.948 13.073 1.00 56.84 292 ILE A N 1
ATOM 2344 C CA . ILE A 1 292 ? -44.851 12.376 14.395 1.00 56.84 292 ILE A CA 1
ATOM 2345 C C . ILE A 1 292 ? -43.350 12.658 14.323 1.00 56.84 292 ILE A C 1
ATOM 2347 O O . ILE A 1 292 ? -42.518 11.792 14.588 1.00 56.84 292 ILE A O 1
ATOM 2351 N N . LEU A 1 293 ? -42.991 13.900 13.992 1.00 55.16 293 LEU A N 1
ATOM 2352 C CA . LEU A 1 293 ? -41.646 14.403 14.274 1.00 55.16 293 LEU A CA 1
ATOM 2353 C C . LEU A 1 293 ? -41.543 14.738 15.774 1.00 55.16 293 LEU A C 1
ATOM 2355 O O . LEU A 1 293 ? -42.410 15.446 16.296 1.00 55.16 293 LEU A O 1
ATOM 2359 N N . PRO A 1 294 ? -40.506 14.263 16.488 1.00 55.59 294 PRO A N 1
ATOM 2360 C CA . PRO A 1 294 ? -40.321 14.578 17.900 1.00 55.59 294 PRO A CA 1
ATOM 2361 C C . PRO A 1 294 ? -40.070 16.076 18.089 1.00 55.59 294 PRO A C 1
ATOM 2363 O O . PRO A 1 294 ? -39.382 16.733 17.304 1.00 55.59 294 PRO A O 1
ATOM 2366 N N . THR A 1 295 ? -40.577 16.627 19.183 1.00 59.12 295 THR A N 1
ATOM 2367 C CA . THR A 1 295 ? -40.308 18.026 19.533 1.00 59.12 295 THR A CA 1
ATOM 2368 C C . THR A 1 295 ? -38.928 18.181 20.177 1.00 59.12 295 THR A C 1
ATOM 2370 O O . THR A 1 295 ? -38.430 17.279 20.852 1.00 59.12 295 THR A O 1
ATOM 2373 N N . TYR A 1 296 ? -38.320 19.371 20.078 1.00 57.31 296 TYR A N 1
ATOM 2374 C CA . TYR A 1 296 ? -37.041 19.681 20.745 1.00 57.31 296 TYR A CA 1
ATOM 2375 C C . TYR A 1 296 ? -37.032 19.360 22.253 1.00 57.31 296 TYR A C 1
ATOM 2377 O O . TYR A 1 296 ? -35.993 19.013 22.811 1.00 57.31 296 TYR A O 1
ATOM 2385 N N . LYS A 1 297 ? -38.190 19.436 22.927 1.00 59.28 297 LYS A N 1
ATOM 2386 C CA . LYS A 1 297 ? -38.341 19.059 24.343 1.00 59.28 297 LYS A CA 1
ATOM 2387 C C . LYS A 1 297 ? -38.156 17.563 24.598 1.00 59.28 297 LYS A C 1
ATOM 2389 O O . LYS A 1 297 ? -37.706 17.195 25.680 1.00 59.28 297 LYS A O 1
ATOM 2394 N N . GLU A 1 298 ? -38.535 16.714 23.651 1.00 57.97 298 GLU A N 1
ATOM 2395 C CA . GLU A 1 298 ? -38.424 15.258 23.776 1.00 57.97 298 GLU A CA 1
ATOM 2396 C C . GLU A 1 298 ? -37.006 14.782 23.494 1.00 57.97 298 GLU A C 1
ATOM 2398 O O . GLU A 1 298 ? -36.506 13.927 24.223 1.00 57.97 298 GLU A O 1
ATOM 2403 N N . ILE A 1 299 ? -36.336 15.403 22.520 1.00 56.84 299 ILE A N 1
ATOM 2404 C CA . ILE A 1 299 ? -34.915 15.167 22.231 1.00 56.84 299 ILE A CA 1
ATOM 2405 C C . ILE A 1 299 ? -34.077 15.495 23.477 1.00 56.84 299 ILE A C 1
ATOM 2407 O O . ILE A 1 299 ? -33.304 14.665 23.947 1.00 56.84 299 ILE A O 1
ATOM 2411 N N . LYS A 1 300 ? -34.333 16.650 24.106 1.00 58.44 300 LYS A N 1
ATOM 2412 C CA . LYS A 1 300 ? -33.587 17.135 25.282 1.00 58.44 300 LYS A CA 1
ATOM 2413 C C . LYS A 1 300 ? -33.792 16.321 26.569 1.00 58.44 300 LYS A C 1
ATOM 2415 O O . LYS A 1 300 ? -33.048 16.496 27.524 1.00 58.44 300 LYS A O 1
ATOM 2420 N N . LYS A 1 301 ? -34.823 15.471 26.641 1.00 60.84 301 LYS A N 1
ATOM 2421 C CA . LYS A 1 301 ? -35.054 14.574 27.791 1.00 60.84 301 LYS A CA 1
ATOM 2422 C C . LYS A 1 301 ? -34.241 13.279 27.711 1.00 60.84 301 LYS A C 1
ATOM 2424 O O . LYS A 1 301 ? -34.259 12.521 28.678 1.00 60.84 301 LYS A O 1
ATOM 2429 N N . ARG A 1 302 ? -33.636 12.981 26.555 1.00 53.78 302 ARG A N 1
ATOM 2430 C CA . ARG A 1 302 ? -32.998 11.687 26.262 1.00 53.78 302 ARG A CA 1
ATOM 2431 C C . ARG A 1 302 ? -31.526 11.787 25.844 1.00 53.78 302 ARG A C 1
ATOM 2433 O O . ARG A 1 302 ? -30.870 10.753 25.810 1.00 53.78 302 ARG A O 1
ATOM 2440 N N . SER A 1 303 ? -31.044 12.995 25.551 1.00 41.47 303 SER A N 1
ATOM 2441 C CA . SER A 1 303 ? -29.627 13.391 25.499 1.00 41.47 303 SER A CA 1
ATOM 2442 C C . SER A 1 303 ? -29.066 13.627 26.897 1.00 41.47 303 SER A C 1
ATOM 2444 O O . SER A 1 303 ? -27.925 13.193 27.153 1.00 41.47 303 SER A O 1
#